Protein AF-A0A0B8QLA0-F1 (afdb_monomer_lite)

Secondary structure (DSSP, 8-state):
-B-SSEEETTT-SBSSB-EEEEEETTEEEEEEEEE-TTHHHHS-HHHHTTEEE--HHHHHHHHHHHHHHHT--SEEEEEEES---GGG--TTSPP-HHHHHHHSPTTS-SEEE--SS--B--EEETTEE-TT--TT---PPEEETTEEEE-B-STTSEEEEEEEEEETTEEEEEEEEEEE--

Foldseek 3Di:
DAAQFKAQQPVRHHPGHQWDWDADPNFIEIEGEHEFQCCCVPPDCVVCPRIHGGQRQVSLQVVLVVCCVPPVGLAYEYEYAFDDDQCQCQDPGGGGDLVNLQSDAQPSHQEYEYHNNLDFQFAPDQSHRDPDDDAPDFGDFHAHSNYTYGYQRDDPQWDWDFDWDDDPSDIGGPGIDTHGDD

pLDDT: mean 97.21, std 2.42, range [79.5, 98.94]

Structure (mmCIF, N/CA/C/O backbone):
data_AF-A0A0B8QLA0-F1
#
_entry.id   AF-A0A0B8QLA0-F1
#
loop_
_atom_site.group_PDB
_atom_site.id
_atom_site.type_symbol
_atom_site.label_atom_id
_atom_site.label_alt_id
_atom_site.label_comp_id
_atom_site.label_asym_id
_atom_site.label_entity_id
_atom_site.label_seq_id
_atom_site.pdbx_PDB_ins_code
_atom_site.Cartn_x
_atom_site.Cartn_y
_atom_site.Cartn_z
_atom_site.occupancy
_atom_site.B_iso_or_equiv
_atom_site.auth_seq_id
_atom_site.auth_comp_id
_atom_site.auth_asym_id
_atom_site.auth_atom_id
_atom_site.pdbx_PDB_model_num
ATOM 1 N N . MET A 1 1 ? -14.753 2.225 -3.414 1.00 90.25 1 MET A N 1
ATOM 2 C CA . MET A 1 1 ? -13.510 3.026 -3.316 1.00 90.25 1 MET A CA 1
ATOM 3 C C . MET A 1 1 ? -13.115 3.064 -1.856 1.00 90.25 1 MET A C 1
ATOM 5 O O . MET A 1 1 ? -13.991 3.336 -1.043 1.00 90.25 1 MET A O 1
ATOM 9 N N . LEU A 1 2 ? -11.856 2.772 -1.536 1.00 98.56 2 LEU A N 1
ATOM 10 C CA . LEU A 1 2 ? -11.373 2.683 -0.158 1.00 98.56 2 LEU A CA 1
ATOM 11 C C . LEU A 1 2 ? -10.271 3.716 0.087 1.00 98.56 2 LEU A C 1
ATOM 13 O O . LEU A 1 2 ? -9.423 3.917 -0.780 1.00 98.56 2 LEU A O 1
ATOM 17 N N . SER A 1 3 ? -10.279 4.347 1.259 1.00 98.69 3 SER A N 1
ATOM 18 C CA . SER A 1 3 ? -9.155 5.136 1.774 1.00 98.69 3 SER A CA 1
ATOM 19 C C . SER A 1 3 ? -9.328 5.374 3.273 1.00 98.69 3 SER A C 1
ATOM 21 O O . SER A 1 3 ? -10.318 5.960 3.714 1.00 98.69 3 SER A O 1
ATOM 23 N N . ALA A 1 4 ? -8.370 4.912 4.072 1.00 98.75 4 ALA A N 1
ATOM 24 C CA . ALA A 1 4 ? -8.397 5.025 5.524 1.00 98.75 4 ALA A CA 1
ATOM 25 C C . ALA A 1 4 ? -7.814 6.343 6.050 1.00 98.75 4 ALA A C 1
ATOM 27 O O . ALA A 1 4 ? -8.078 6.703 7.201 1.00 98.75 4 ALA A O 1
ATOM 28 N N . ASN A 1 5 ? -7.029 7.048 5.233 1.00 98.81 5 ASN A N 1
ATOM 29 C CA . ASN A 1 5 ? -6.237 8.199 5.660 1.00 98.81 5 ASN A CA 1
ATOM 30 C C . ASN A 1 5 ? -6.702 9.544 5.077 1.00 98.81 5 ASN A C 1
ATOM 32 O O . ASN A 1 5 ? -6.064 10.562 5.336 1.00 98.81 5 ASN A O 1
ATOM 36 N N . ILE A 1 6 ? -7.825 9.573 4.353 1.00 98.62 6 ILE A N 1
ATOM 37 C CA . ILE A 1 6 ? -8.468 10.823 3.927 1.00 98.62 6 ILE A CA 1
ATOM 38 C C . ILE A 1 6 ? -9.604 11.162 4.884 1.00 98.62 6 ILE A C 1
ATOM 40 O O . ILE A 1 6 ? -10.544 10.383 5.067 1.00 98.62 6 ILE A O 1
ATOM 44 N N . TYR A 1 7 ? -9.535 12.357 5.451 1.00 98.62 7 TYR A N 1
ATOM 45 C CA . TYR A 1 7 ? -10.499 12.884 6.401 1.00 98.62 7 TYR A CA 1
ATOM 46 C C . TYR A 1 7 ? -11.186 14.128 5.848 1.00 98.62 7 TYR A C 1
ATOM 48 O O . TYR A 1 7 ? -10.608 14.894 5.083 1.00 98.62 7 TYR A O 1
ATOM 56 N N . ASP A 1 8 ? -12.434 14.334 6.246 1.00 98.06 8 ASP A N 1
ATOM 57 C CA . ASP A 1 8 ? -13.086 15.630 6.137 1.00 98.06 8 ASP A CA 1
ATOM 58 C C . ASP A 1 8 ? -12.532 16.544 7.240 1.00 98.06 8 ASP A C 1
ATOM 60 O O . ASP A 1 8 ? -12.623 16.230 8.429 1.00 98.06 8 ASP A O 1
ATOM 64 N N . ALA A 1 9 ? -11.925 17.664 6.849 1.00 96.25 9 ALA A N 1
ATOM 65 C CA . ALA A 1 9 ? -11.171 18.527 7.754 1.00 96.25 9 ALA A CA 1
ATOM 66 C C . ALA A 1 9 ? -12.053 19.172 8.838 1.00 96.25 9 ALA A C 1
ATOM 68 O O . ALA A 1 9 ? -11.564 19.444 9.934 1.00 96.25 9 ALA A O 1
ATOM 69 N N . ASN A 1 10 ? -13.346 19.381 8.567 1.00 96.12 10 ASN A N 1
ATOM 70 C CA . ASN A 1 10 ? -14.266 20.017 9.512 1.00 96.12 10 ASN A CA 1
ATOM 71 C C . ASN A 1 10 ? -14.781 19.019 10.550 1.00 96.12 10 ASN A C 1
ATOM 73 O O . ASN A 1 10 ? -14.808 19.308 11.743 1.00 96.12 10 ASN A O 1
ATOM 77 N N . THR A 1 11 ? -15.218 17.848 10.089 1.00 97.75 11 THR A N 1
ATOM 78 C CA . THR A 1 11 ? -15.835 16.834 10.958 1.00 97.75 11 THR A CA 1
ATOM 79 C C . THR A 1 11 ? -14.817 15.905 11.603 1.00 97.75 11 THR A C 1
ATOM 81 O O . THR A 1 11 ? -15.152 15.214 12.564 1.00 97.75 11 THR A O 1
ATOM 84 N N . GLN A 1 12 ? -13.586 15.872 11.079 1.00 97.44 12 GLN A N 1
ATOM 85 C CA . GLN A 1 12 ? -12.523 14.963 11.508 1.00 97.44 12 GLN A CA 1
ATOM 86 C C . GLN A 1 12 ? -12.923 13.482 11.365 1.00 97.44 12 GLN A C 1
ATOM 88 O O . GLN A 1 12 ? -12.379 12.601 12.035 1.00 97.44 12 GLN A O 1
ATOM 93 N N . GLN A 1 13 ? -13.859 13.197 10.455 1.00 97.81 13 GLN A N 1
ATOM 94 C CA . GLN A 1 13 ? -14.298 11.852 10.094 1.00 97.81 13 GLN A CA 1
ATOM 95 C C . GLN A 1 13 ? -13.642 11.409 8.788 1.00 97.81 13 GLN A C 1
ATOM 97 O O . GLN A 1 13 ? -13.343 12.231 7.921 1.00 97.81 13 GLN A O 1
ATOM 102 N N . ARG A 1 14 ? -13.431 10.098 8.626 1.00 98.25 14 ARG A N 1
ATOM 103 C CA . ARG A 1 14 ? -12.938 9.544 7.360 1.00 98.25 14 ARG A CA 1
ATOM 104 C C . ARG A 1 14 ? -13.915 9.867 6.238 1.00 98.25 14 ARG A C 1
ATOM 106 O O . ARG A 1 14 ? -15.117 9.660 6.384 1.00 98.25 14 ARG A O 1
ATOM 113 N N . LYS A 1 15 ? -13.390 10.347 5.112 1.00 97.88 15 LYS A N 1
ATOM 114 C CA . LYS A 1 15 ? -14.201 10.697 3.941 1.00 97.88 15 LYS A CA 1
ATOM 115 C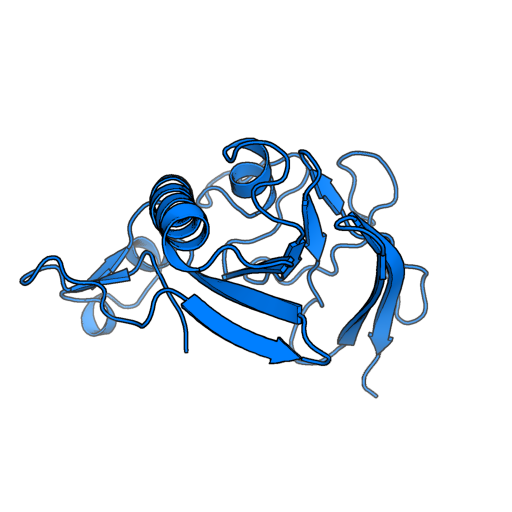 C . LYS A 1 15 ? -14.668 9.465 3.169 1.00 97.88 15 LYS A C 1
ATOM 117 O O . LYS A 1 15 ? -15.713 9.505 2.524 1.00 97.88 15 LYS A O 1
ATOM 122 N N . PHE A 1 16 ? -13.890 8.389 3.239 1.00 98.31 16 PHE A N 1
ATOM 123 C CA . PHE A 1 16 ? -14.143 7.133 2.547 1.00 98.31 16 PHE A CA 1
ATOM 124 C C . PHE A 1 16 ? -14.137 5.963 3.525 1.00 98.31 16 PHE A C 1
ATOM 126 O O . PHE A 1 16 ? -13.652 6.055 4.655 1.00 98.31 16 PHE A O 1
ATOM 133 N N . GLN A 1 17 ? -14.680 4.841 3.064 1.00 98.19 17 GLN A N 1
ATOM 134 C CA . GLN A 1 17 ? -14.601 3.588 3.790 1.00 98.19 17 GLN A CA 1
ATOM 135 C C . GLN A 1 17 ? -13.125 3.149 3.907 1.00 98.19 17 GLN A C 1
ATOM 137 O O . GLN A 1 17 ? -12.408 3.160 2.903 1.00 98.19 17 GLN A O 1
ATOM 142 N N . PRO A 1 18 ? -12.640 2.790 5.111 1.00 98.62 18 PRO A N 1
ATOM 143 C CA . PRO A 1 18 ? -11.226 2.483 5.323 1.00 98.62 18 PRO A CA 1
ATOM 144 C C . PRO A 1 18 ? -10.820 1.106 4.792 1.00 98.62 18 PRO A C 1
ATOM 146 O O . PRO A 1 18 ? -9.689 0.937 4.343 1.00 98.62 18 PRO A O 1
ATOM 149 N N . TYR A 1 19 ? -11.725 0.129 4.863 1.00 98.81 19 TYR A N 1
ATOM 150 C CA . TYR A 1 19 ? -11.487 -1.248 4.450 1.00 98.81 19 TYR A CA 1
ATOM 151 C C . TYR A 1 19 ? -12.786 -1.934 4.020 1.00 98.81 19 TYR A C 1
ATOM 153 O O . TYR A 1 19 ? -13.872 -1.488 4.386 1.00 98.81 19 TYR A O 1
ATOM 161 N N . GLU A 1 20 ? -12.662 -3.042 3.301 1.00 98.69 20 GLU A N 1
ATOM 162 C CA . GLU A 1 20 ? -13.749 -3.964 2.955 1.00 98.69 20 GLU A CA 1
ATOM 163 C C . GLU A 1 20 ? -13.359 -5.381 3.406 1.00 98.69 20 GLU A C 1
ATOM 165 O O . GLU A 1 20 ? -12.182 -5.743 3.331 1.00 98.69 20 GLU A O 1
ATOM 170 N N . ILE A 1 21 ? -14.330 -6.176 3.864 1.00 98.69 21 ILE A N 1
ATOM 171 C CA . ILE A 1 21 ? -14.142 -7.597 4.182 1.00 98.69 21 ILE A CA 1
ATOM 172 C C . ILE A 1 21 ? -14.758 -8.445 3.072 1.00 98.69 21 ILE A C 1
ATOM 174 O O . ILE A 1 21 ? -15.903 -8.233 2.676 1.00 98.69 21 ILE A O 1
ATOM 178 N N . PHE A 1 22 ? -14.018 -9.444 2.604 1.00 98.50 22 PHE A N 1
ATOM 179 C CA . PHE A 1 22 ? -14.487 -10.423 1.635 1.00 98.50 22 PHE A CA 1
ATOM 180 C C . PHE A 1 22 ? -14.415 -11.822 2.229 1.00 98.50 22 PHE A C 1
ATOM 182 O O . PHE A 1 22 ? -13.363 -12.250 2.689 1.00 98.50 22 PHE A O 1
ATOM 189 N N . GLU A 1 23 ? -15.509 -12.571 2.136 1.00 98.06 23 GLU A N 1
ATOM 190 C CA . GLU A 1 23 ? -15.513 -13.994 2.472 1.00 98.06 23 GLU A CA 1
ATOM 191 C C . GLU A 1 23 ? -15.354 -14.832 1.205 1.00 98.06 23 GLU A C 1
ATOM 193 O O . GLU A 1 23 ? -16.132 -14.699 0.251 1.00 98.06 23 GLU A O 1
ATOM 198 N N . ARG A 1 24 ? -14.332 -15.687 1.155 1.00 96.88 24 ARG A N 1
ATOM 199 C CA . ARG A 1 24 ? -14.066 -16.570 0.012 1.00 96.88 24 ARG A CA 1
ATOM 200 C C . ARG A 1 24 ? -13.602 -17.925 0.509 1.00 96.88 24 ARG A C 1
ATOM 202 O O . ARG A 1 24 ? -12.610 -18.014 1.212 1.00 96.88 24 ARG A O 1
ATOM 209 N N . ASN A 1 25 ? -14.309 -18.983 0.114 1.00 94.69 25 ASN A N 1
ATOM 210 C CA . ASN A 1 25 ? -13.973 -20.364 0.481 1.00 94.69 25 ASN A CA 1
ATOM 211 C C . ASN A 1 25 ? -13.774 -20.567 1.998 1.00 94.69 25 ASN A C 1
ATOM 213 O O . ASN A 1 25 ? -12.924 -21.347 2.409 1.00 94.69 25 ASN A O 1
ATOM 217 N N . GLY A 1 26 ? -14.552 -19.852 2.820 1.00 95.38 26 GLY A N 1
ATOM 218 C CA . GLY A 1 26 ? -14.454 -19.898 4.282 1.00 95.38 26 GLY A CA 1
ATOM 219 C C . GLY A 1 26 ? -13.348 -19.034 4.894 1.00 95.38 26 GLY A C 1
ATOM 220 O O . GLY A 1 26 ? -13.249 -19.014 6.112 1.00 95.38 26 GLY A O 1
ATOM 221 N N . LEU A 1 27 ? -12.561 -18.315 4.085 1.00 97.69 27 LEU A N 1
ATOM 222 C CA . LEU A 1 27 ? -11.549 -17.366 4.550 1.00 97.69 27 LEU A CA 1
ATOM 223 C C . LEU A 1 27 ? -12.102 -15.943 4.575 1.00 97.69 27 LEU A C 1
ATOM 225 O O . LEU A 1 27 ? -12.779 -15.520 3.629 1.00 97.69 27 LEU A O 1
ATOM 229 N N . LYS A 1 28 ? -11.759 -15.197 5.623 1.00 98.25 28 LYS A N 1
ATOM 230 C CA . LYS A 1 28 ? -12.027 -13.768 5.766 1.00 98.25 28 LYS A CA 1
ATOM 231 C C . LYS A 1 28 ? -10.824 -12.959 5.278 1.00 98.25 28 LYS A C 1
ATOM 233 O O . LYS A 1 28 ? -9.741 -13.027 5.845 1.00 98.25 28 LYS A O 1
ATOM 238 N N . ILE A 1 29 ? -11.032 -12.153 4.241 1.00 98.69 29 ILE A N 1
ATOM 239 C CA . ILE A 1 29 ? -9.996 -11.332 3.607 1.00 98.69 29 ILE A CA 1
ATOM 240 C C . ILE A 1 29 ? -10.309 -9.860 3.863 1.00 98.69 29 ILE A C 1
ATOM 242 O O . ILE A 1 29 ? -11.325 -9.355 3.385 1.00 98.69 29 ILE A O 1
ATOM 246 N N . ALA A 1 30 ? -9.436 -9.158 4.579 1.00 98.75 30 ALA A N 1
ATOM 247 C CA . ALA A 1 30 ? -9.541 -7.718 4.776 1.00 98.75 30 ALA A CA 1
ATOM 248 C C . ALA A 1 30 ? -8.717 -6.962 3.730 1.00 98.75 30 ALA A C 1
ATOM 250 O O . ALA A 1 30 ? -7.530 -7.225 3.556 1.00 98.75 30 ALA A O 1
ATOM 251 N N . VAL A 1 31 ? -9.330 -5.988 3.055 1.00 98.88 31 VAL A N 1
ATOM 252 C CA . VAL A 1 31 ? -8.641 -5.093 2.114 1.00 98.88 31 VAL A CA 1
ATOM 253 C C . VAL A 1 31 ? -8.709 -3.666 2.639 1.00 98.88 31 VAL A C 1
ATOM 255 O O . VAL A 1 31 ? -9.786 -3.079 2.673 1.00 98.88 31 VAL A O 1
ATOM 258 N N . VAL A 1 32 ? -7.569 -3.095 3.032 1.00 98.94 32 VAL A N 1
ATOM 259 C CA . VAL A 1 32 ? -7.432 -1.727 3.559 1.00 98.94 32 VAL A CA 1
ATOM 260 C C . VAL A 1 32 ? -7.006 -0.776 2.444 1.00 98.94 32 VAL A C 1
ATOM 262 O O . VAL A 1 32 ? -6.016 -1.030 1.768 1.00 98.94 32 VAL A O 1
ATOM 265 N N . GLY A 1 33 ? -7.718 0.335 2.256 1.00 98.94 33 GLY A N 1
ATOM 266 C CA . GLY A 1 33 ? -7.359 1.348 1.259 1.00 98.94 33 GLY A CA 1
ATOM 267 C C . GLY A 1 33 ? -6.456 2.440 1.828 1.00 98.94 33 GLY A C 1
ATOM 268 O O . GLY A 1 33 ? -6.750 2.968 2.899 1.00 98.94 33 GLY A O 1
ATOM 269 N N . LEU A 1 34 ? -5.409 2.843 1.104 1.00 98.94 34 LEU A N 1
ATOM 270 C CA . LEU A 1 34 ? -4.530 3.960 1.487 1.00 98.94 34 LEU A CA 1
ATOM 271 C C . LEU A 1 34 ? -4.178 4.847 0.290 1.00 98.94 34 LEU A C 1
ATOM 273 O O . LEU A 1 34 ? -3.993 4.376 -0.832 1.00 98.94 34 LEU A O 1
ATOM 277 N N . THR A 1 35 ? -4.050 6.147 0.535 1.00 98.81 35 THR A N 1
ATOM 278 C CA . THR A 1 35 ? -3.749 7.158 -0.489 1.00 98.81 35 THR A CA 1
ATOM 279 C C . THR A 1 35 ? -2.524 7.967 -0.077 1.00 98.81 35 THR A C 1
ATOM 281 O O . THR A 1 35 ? -2.414 8.327 1.090 1.00 98.81 35 THR A O 1
ATOM 284 N N . THR A 1 36 ? -1.608 8.272 -1.000 1.00 98.62 36 THR A N 1
ATOM 285 C CA . THR A 1 36 ? -0.450 9.133 -0.702 1.00 98.62 36 THR A CA 1
ATOM 286 C C . THR A 1 36 ? -0.866 10.474 -0.082 1.00 98.62 36 THR A C 1
ATOM 288 O O . THR A 1 36 ? -1.823 11.113 -0.521 1.00 98.62 36 THR A O 1
ATOM 291 N N . GLU A 1 37 ? -0.129 10.923 0.935 1.00 97.19 37 GLU A N 1
ATOM 292 C CA . GLU A 1 37 ? -0.342 12.237 1.556 1.00 97.19 37 GLU A CA 1
ATOM 293 C C . GLU A 1 37 ? 0.078 13.398 0.643 1.00 97.19 37 GLU A C 1
ATOM 295 O O . GLU A 1 37 ? -0.399 14.524 0.802 1.00 97.19 37 GLU A O 1
ATOM 300 N N . ASP A 1 38 ? 0.897 13.129 -0.382 1.00 97.50 38 ASP A N 1
ATOM 301 C CA . ASP A 1 38 ? 1.305 14.148 -1.350 1.00 97.50 38 ASP A CA 1
ATOM 302 C C . ASP A 1 38 ? 0.140 14.696 -2.170 1.00 97.50 38 ASP A C 1
ATOM 304 O O . ASP A 1 38 ? 0.261 15.795 -2.708 1.00 97.50 38 ASP A O 1
ATOM 308 N N . THR A 1 39 ? -1.016 14.020 -2.218 1.00 97.12 39 THR A N 1
ATOM 309 C CA . THR A 1 39 ? -2.221 14.574 -2.856 1.00 97.12 39 THR A CA 1
ATOM 310 C C . THR A 1 39 ? -2.595 15.943 -2.279 1.00 97.12 39 THR A C 1
ATOM 312 O O . THR A 1 39 ? -3.038 16.807 -3.033 1.00 97.12 39 THR A O 1
ATOM 315 N N . ALA A 1 40 ? -2.332 16.195 -0.990 1.00 94.62 40 ALA A N 1
ATOM 316 C CA . ALA A 1 40 ? -2.534 17.511 -0.381 1.00 94.62 40 ALA A CA 1
ATOM 317 C C . ALA A 1 40 ? -1.613 18.604 -0.959 1.00 94.62 40 ALA A C 1
ATOM 319 O O . ALA A 1 40 ? -1.968 19.781 -0.938 1.00 94.62 40 ALA A O 1
ATOM 320 N N . LYS A 1 41 ? -0.431 18.223 -1.461 1.00 91.88 41 LYS A N 1
ATOM 321 C CA . LYS A 1 41 ? 0.584 19.132 -2.014 1.00 91.88 41 LYS A CA 1
ATOM 322 C C . LYS A 1 41 ? 0.427 19.338 -3.522 1.00 91.88 41 LYS A C 1
ATOM 324 O O . LYS A 1 41 ? 0.652 20.443 -4.001 1.00 91.88 41 LYS A O 1
ATOM 329 N N . ILE A 1 42 ? 0.081 18.279 -4.262 1.00 93.38 42 ILE A N 1
ATOM 330 C CA . ILE A 1 42 ? 0.082 18.275 -5.739 1.00 93.38 42 ILE A CA 1
ATOM 331 C C . ILE A 1 42 ? -1.316 18.406 -6.355 1.00 93.38 42 ILE A C 1
ATOM 333 O O . ILE A 1 42 ? -1.439 18.713 -7.540 1.00 93.38 42 ILE A O 1
ATOM 337 N N . GLY A 1 43 ? -2.370 18.129 -5.583 1.00 90.56 43 GLY A N 1
ATOM 338 C CA . GLY A 1 43 ? -3.749 18.191 -6.056 1.00 90.56 43 GLY A CA 1
ATOM 339 C C . GLY A 1 43 ? -4.213 19.625 -6.305 1.00 90.56 43 GLY A C 1
ATOM 340 O O . GLY A 1 43 ? -3.722 20.566 -5.686 1.00 90.56 43 GLY A O 1
ATOM 341 N N . ASN A 1 44 ? -5.203 19.801 -7.189 1.00 93.75 44 ASN A N 1
ATOM 342 C CA . ASN A 1 44 ? -5.835 21.107 -7.382 1.00 93.75 44 ASN A CA 1
ATOM 343 C C . ASN A 1 44 ? -6.527 21.538 -6.070 1.00 93.75 44 ASN A C 1
ATOM 345 O O . ASN A 1 44 ? -7.490 20.868 -5.675 1.00 93.75 44 ASN A O 1
ATOM 349 N N . PRO A 1 45 ? -6.108 22.655 -5.434 1.00 91.62 45 PRO A N 1
ATOM 350 C CA . PRO 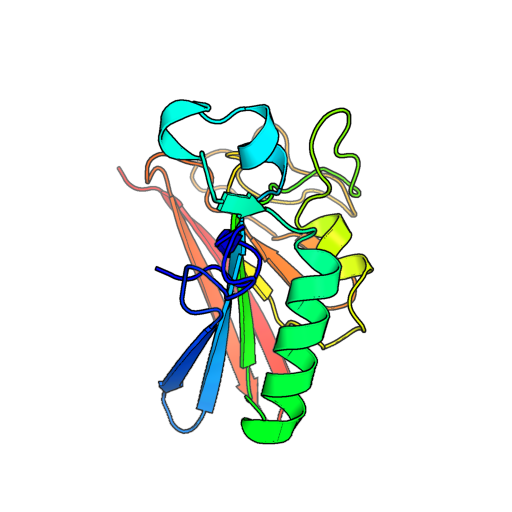A 1 45 ? -6.661 23.121 -4.163 1.00 91.62 45 PRO A CA 1
ATOM 351 C C . PRO A 1 45 ? -8.182 23.276 -4.157 1.00 91.62 45 PRO A C 1
ATOM 353 O O . PRO A 1 45 ? -8.801 23.111 -3.111 1.00 91.62 45 PRO A O 1
ATOM 356 N N . GLU A 1 46 ? -8.797 23.565 -5.307 1.00 94.06 46 GLU A N 1
ATOM 357 C CA . GLU A 1 46 ? -10.251 23.679 -5.441 1.00 94.06 46 GLU A CA 1
ATOM 358 C C . GLU A 1 46 ? -10.973 22.369 -5.091 1.00 94.06 46 GLU A C 1
ATOM 360 O O . GLU A 1 46 ? -11.999 22.391 -4.412 1.00 94.06 46 GLU A O 1
ATOM 365 N N . TYR A 1 47 ? -10.417 21.225 -5.500 1.00 92.62 47 TYR A N 1
ATOM 366 C CA . TYR A 1 47 ? -11.052 19.911 -5.345 1.00 92.62 47 TYR A CA 1
ATOM 367 C C . TYR A 1 47 ? -10.681 19.199 -4.049 1.00 92.62 47 TYR A C 1
ATOM 369 O O . TYR A 1 47 ? -11.417 18.328 -3.593 1.00 92.62 47 TYR A O 1
ATOM 377 N N . ILE A 1 48 ? -9.551 19.569 -3.449 1.00 94.69 48 ILE A N 1
ATOM 378 C CA . ILE A 1 48 ? -9.094 19.002 -2.174 1.00 94.69 48 ILE A CA 1
ATOM 379 C C . ILE A 1 48 ? -9.412 19.905 -0.980 1.00 94.69 48 ILE A C 1
ATOM 381 O O . ILE A 1 48 ? -9.084 19.567 0.158 1.00 94.69 48 ILE A O 1
ATOM 385 N N . LYS A 1 49 ? -10.064 21.053 -1.206 1.00 93.69 49 LYS A N 1
ATOM 386 C CA . LYS A 1 49 ? -10.479 21.950 -0.128 1.00 93.69 49 LYS A CA 1
ATOM 387 C C . LYS A 1 49 ? -11.391 21.213 0.853 1.00 93.69 49 LYS A C 1
ATOM 389 O O . LYS A 1 49 ? -12.410 20.646 0.471 1.00 93.69 49 LYS A O 1
ATOM 394 N N . GLY A 1 50 ? -11.043 21.277 2.136 1.00 95.12 50 GLY A N 1
ATOM 395 C CA . GLY A 1 50 ? -11.796 20.606 3.197 1.00 95.12 50 GLY A CA 1
ATOM 396 C C . GLY A 1 50 ? -11.475 19.118 3.346 1.00 95.12 50 GLY A C 1
ATOM 397 O O . GLY A 1 50 ? -12.125 18.456 4.150 1.00 95.12 50 GLY A O 1
ATOM 398 N N . LEU A 1 51 ? -10.481 18.599 2.621 1.00 97.75 51 LEU A N 1
ATOM 399 C CA . LEU A 1 51 ? -9.916 17.275 2.854 1.00 97.75 51 LEU A CA 1
ATOM 400 C C . LEU A 1 51 ? -8.574 17.389 3.579 1.00 97.75 51 LEU A C 1
ATOM 402 O O . LEU A 1 51 ? -7.777 18.288 3.321 1.00 97.75 51 LEU A O 1
ATOM 406 N N . GLU A 1 52 ? -8.326 16.446 4.474 1.00 97.81 52 GLU A N 1
ATOM 407 C CA . GLU A 1 52 ? -7.063 16.259 5.174 1.00 97.81 52 GLU A CA 1
ATOM 408 C C . GLU A 1 52 ? -6.505 14.886 4.782 1.00 97.81 52 GLU A C 1
ATOM 410 O O . GLU A 1 52 ? -7.157 13.862 4.995 1.00 97.81 52 GLU A O 1
ATOM 415 N N . PHE A 1 53 ? -5.307 14.862 4.197 1.00 98.38 53 PHE A N 1
ATOM 416 C CA . PHE A 1 53 ? -4.595 13.629 3.863 1.00 98.38 53 PHE A CA 1
ATOM 417 C C . PHE A 1 53 ? -3.573 13.358 4.965 1.00 98.38 53 PHE A C 1
ATOM 419 O O . PHE A 1 53 ? -2.566 14.055 5.067 1.00 98.38 53 PHE A O 1
ATOM 426 N N . ARG A 1 54 ? -3.861 12.380 5.823 1.00 98.62 54 ARG A N 1
ATOM 427 C CA . ARG A 1 54 ? -2.994 12.003 6.948 1.00 98.62 54 ARG A CA 1
ATOM 428 C C . ARG A 1 54 ? -1.923 11.013 6.519 1.00 98.62 54 ARG A C 1
ATOM 430 O O . ARG A 1 54 ? -2.127 10.297 5.537 1.00 98.62 54 ARG A O 1
ATOM 437 N N . ASP A 1 55 ? -0.858 10.909 7.317 1.00 98.56 55 ASP A N 1
ATOM 438 C CA . ASP A 1 55 ? 0.186 9.896 7.123 1.00 98.56 55 ASP A CA 1
ATOM 439 C C . ASP A 1 55 ? -0.454 8.494 7.052 1.00 98.56 55 ASP A C 1
ATOM 441 O O . ASP A 1 55 ? -1.099 8.055 8.018 1.00 98.56 55 ASP A O 1
ATOM 445 N N . PRO A 1 56 ? -0.307 7.780 5.918 1.00 98.69 56 PRO A N 1
ATOM 446 C CA . PRO A 1 56 ? -0.875 6.452 5.743 1.00 98.69 56 PRO A CA 1
ATOM 447 C C . PRO A 1 56 ? -0.376 5.429 6.766 1.00 98.69 56 PRO A C 1
ATOM 449 O O . PRO A 1 56 ? -1.125 4.523 7.114 1.00 98.69 56 PRO A O 1
ATOM 452 N N . LYS A 1 57 ? 0.857 5.550 7.272 1.00 98.75 57 LYS A N 1
ATOM 453 C CA . LYS A 1 57 ? 1.480 4.556 8.165 1.00 98.75 57 LYS A CA 1
ATOM 454 C C . LYS A 1 57 ? 0.772 4.433 9.522 1.00 98.75 57 LYS A C 1
ATOM 456 O O . LYS A 1 57 ? 0.327 3.331 9.859 1.00 98.75 57 LYS A O 1
ATOM 461 N N . PRO A 1 58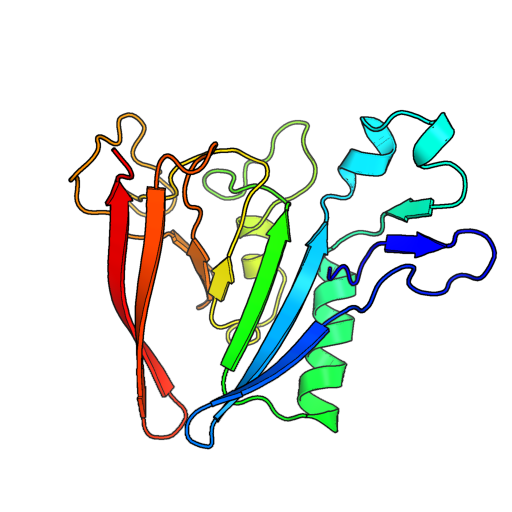 ? 0.606 5.512 10.316 1.00 98.75 58 PRO A N 1
ATOM 462 C CA . PRO A 1 58 ? -0.158 5.437 11.554 1.00 98.75 58 PRO A CA 1
ATOM 463 C C . PRO A 1 58 ? -1.647 5.164 11.306 1.00 98.75 58 PRO A C 1
ATOM 465 O O . PRO A 1 58 ? -2.282 4.528 12.144 1.00 98.75 58 PRO A O 1
ATOM 468 N N . GLU A 1 59 ? -2.228 5.604 10.184 1.00 98.75 59 GLU A N 1
ATOM 469 C CA . GLU A 1 59 ? -3.627 5.288 9.865 1.00 98.75 59 GLU A CA 1
ATOM 470 C C . GLU A 1 59 ? -3.831 3.806 9.533 1.00 98.75 59 GLU A C 1
ATOM 472 O O . GLU A 1 59 ? -4.785 3.208 10.034 1.00 98.75 59 GLU A O 1
ATOM 477 N N . ALA A 1 60 ? -2.913 3.196 8.780 1.00 98.75 60 ALA A N 1
ATOM 478 C CA . ALA A 1 60 ? -2.895 1.762 8.521 1.00 98.75 60 ALA A CA 1
ATOM 479 C C . ALA A 1 60 ? -2.815 0.986 9.835 1.00 98.75 60 ALA A C 1
ATOM 481 O O . ALA A 1 60 ? -3.688 0.166 10.105 1.00 98.75 60 ALA A O 1
ATOM 482 N N . LYS A 1 61 ? -1.854 1.322 10.707 1.00 98.81 61 LYS A N 1
ATOM 483 C CA . LYS A 1 61 ? -1.708 0.681 12.022 1.00 98.81 61 LYS A CA 1
ATOM 484 C C . LYS A 1 61 ? -3.009 0.718 12.834 1.00 98.81 61 LYS A C 1
ATOM 486 O O . LYS A 1 61 ? -3.469 -0.324 13.288 1.00 98.81 61 LYS A O 1
ATOM 491 N N . LYS A 1 62 ? -3.662 1.884 12.937 1.00 98.62 62 LYS A N 1
ATOM 492 C CA . LYS A 1 62 ? -4.951 2.029 13.646 1.00 98.62 62 LYS A CA 1
ATOM 493 C C . LYS A 1 62 ? -6.070 1.175 13.046 1.00 98.62 62 LYS A C 1
ATOM 495 O O . LYS A 1 62 ? -6.982 0.772 13.766 1.00 98.62 62 LYS A O 1
ATOM 500 N N . VAL A 1 63 ? -6.097 0.999 11.723 1.00 98.62 63 VAL A N 1
ATOM 501 C CA . VAL A 1 63 ? -7.114 0.168 11.060 1.00 98.62 63 VAL A CA 1
ATOM 502 C C . VAL A 1 63 ? -6.824 -1.311 11.275 1.00 98.62 63 VAL A C 1
ATOM 504 O O . VAL A 1 63 ? -7.748 -2.042 11.610 1.00 98.62 63 VAL A O 1
ATOM 507 N N . LEU A 1 64 ? -5.566 -1.725 11.153 1.00 98.56 64 LEU A N 1
ATOM 508 C CA . LEU A 1 64 ? -5.136 -3.107 11.353 1.00 98.56 64 LEU A CA 1
ATOM 509 C C . LEU A 1 64 ? -5.381 -3.572 12.792 1.00 98.56 64 LEU A C 1
ATOM 511 O O . LEU A 1 64 ? -5.974 -4.622 12.989 1.00 98.56 64 LEU A O 1
ATOM 515 N N . GLU A 1 65 ? -5.076 -2.742 13.794 1.00 98.38 65 GLU A N 1
ATOM 516 C CA . GLU A 1 65 ? -5.400 -3.034 15.201 1.00 98.38 65 GLU A CA 1
ATOM 517 C C . GLU A 1 65 ? -6.912 -3.236 15.424 1.00 98.38 65 GLU A C 1
ATOM 519 O O . GLU A 1 65 ? -7.328 -4.082 16.213 1.00 98.38 65 GLU A O 1
ATOM 524 N N . LYS A 1 66 ? -7.762 -2.482 14.711 1.00 98.06 66 LYS A N 1
ATOM 525 C CA . LYS A 1 66 ? -9.223 -2.653 14.775 1.00 98.06 66 LYS A CA 1
ATOM 526 C C . LYS A 1 66 ? -9.699 -3.906 14.048 1.00 98.06 66 LYS A C 1
ATOM 528 O O . LYS A 1 66 ? -10.655 -4.520 14.514 1.00 98.06 66 LYS A O 1
ATOM 533 N N . LEU A 1 67 ? -9.096 -4.239 12.911 1.00 98.31 67 LEU A N 1
ATOM 534 C CA . LEU A 1 67 ? -9.401 -5.460 12.169 1.00 98.31 67 LEU A CA 1
ATOM 535 C C . LEU A 1 67 ? -9.039 -6.686 12.999 1.00 98.31 67 LEU A C 1
ATOM 537 O O . LEU A 1 67 ? -9.874 -7.566 13.159 1.00 98.31 67 LEU A O 1
ATOM 541 N N . GLU A 1 68 ? -7.862 -6.692 13.614 1.00 96.94 68 GLU A N 1
ATOM 542 C CA . GLU A 1 68 ? -7.435 -7.775 14.494 1.00 96.94 68 GLU A CA 1
ATOM 543 C C . GLU A 1 68 ? -8.389 -7.946 15.683 1.00 96.94 68 GLU A C 1
ATOM 545 O O . GLU A 1 68 ? -8.862 -9.042 15.958 1.00 96.94 68 GLU A O 1
ATOM 550 N N . ALA A 1 69 ? -8.763 -6.849 16.348 1.00 97.88 69 ALA A N 1
ATOM 551 C CA . ALA A 1 69 ? -9.611 -6.919 17.537 1.00 97.88 69 ALA A CA 1
ATOM 552 C C . ALA A 1 69 ? -11.063 -7.354 17.262 1.00 97.88 69 ALA A C 1
ATOM 554 O O . ALA A 1 69 ? -11.698 -7.933 18.143 1.00 97.88 69 ALA A O 1
ATOM 555 N N . ASN A 1 70 ? -11.617 -7.029 16.089 1.00 97.38 70 ASN A N 1
ATOM 556 C CA . ASN A 1 70 ? -13.053 -7.193 15.823 1.00 97.38 70 ASN A CA 1
ATOM 557 C C . ASN A 1 70 ? -13.361 -8.218 14.732 1.00 97.38 70 ASN A C 1
ATOM 559 O O . ASN A 1 70 ? -14.397 -8.876 14.789 1.00 97.38 70 ASN A O 1
ATOM 563 N N . GLU A 1 71 ? -12.486 -8.339 13.738 1.00 97.12 71 GLU A N 1
ATOM 564 C CA . GLU A 1 71 ? -12.732 -9.140 12.544 1.00 97.12 71 GLU A CA 1
ATOM 565 C C . GLU A 1 71 ? -11.879 -10.404 12.491 1.00 97.12 71 GLU A C 1
ATOM 567 O O . GLU A 1 71 ? -12.392 -11.408 12.003 1.00 97.12 71 GLU A O 1
ATOM 572 N N . GLN A 1 72 ? -10.642 -10.375 13.002 1.00 96.81 72 GLN A N 1
ATOM 573 C CA . GLN A 1 72 ? -9.676 -11.485 12.934 1.00 96.81 72 GLN A CA 1
ATOM 574 C C . GLN A 1 72 ? -9.583 -12.069 11.506 1.00 96.81 72 GLN A C 1
ATOM 576 O O . GLN A 1 72 ? -9.968 -13.219 11.285 1.00 96.81 72 GLN A O 1
ATOM 581 N N . PRO A 1 73 ? -9.202 -11.259 10.497 1.00 97.81 73 PRO A N 1
ATOM 582 C CA . PRO A 1 73 ? -9.107 -11.737 9.121 1.00 97.81 73 PRO A CA 1
ATOM 583 C C . PRO A 1 73 ? -7.991 -12.778 8.964 1.00 97.81 73 PRO A C 1
ATOM 585 O O . PRO A 1 73 ? -6.912 -12.626 9.524 1.00 97.81 73 PRO A O 1
ATOM 588 N N . ASP A 1 74 ? -8.232 -13.790 8.133 1.00 98.00 74 ASP A N 1
ATOM 589 C CA . ASP A 1 74 ? -7.231 -14.799 7.772 1.00 98.00 74 ASP A CA 1
ATOM 590 C C . ASP A 1 74 ? -6.153 -14.235 6.837 1.00 98.00 74 ASP A C 1
ATOM 592 O O . ASP A 1 74 ? -5.040 -14.751 6.791 1.00 98.00 74 ASP A O 1
ATOM 596 N N . ILE A 1 75 ? -6.515 -13.220 6.041 1.00 98.44 75 ILE A N 1
ATOM 597 C CA . ILE A 1 75 ? -5.640 -12.563 5.065 1.00 98.44 75 ILE A CA 1
ATOM 598 C C . ILE A 1 75 ? -5.877 -11.055 5.129 1.00 98.44 75 ILE A C 1
ATOM 600 O O . ILE A 1 75 ? -7.018 -10.596 5.021 1.00 98.44 75 ILE A O 1
ATOM 604 N N . THR A 1 76 ? -4.804 -10.275 5.216 1.00 98.62 76 THR A N 1
ATOM 605 C CA . THR A 1 76 ? -4.861 -8.813 5.222 1.00 98.62 76 THR A CA 1
ATOM 606 C C . THR A 1 76 ? -4.046 -8.201 4.087 1.00 98.62 76 THR A C 1
ATOM 608 O O . THR A 1 76 ? -2.830 -8.360 3.981 1.00 98.62 76 THR A O 1
ATOM 611 N N . ILE A 1 77 ? -4.741 -7.444 3.241 1.00 98.88 77 ILE A N 1
ATOM 612 C CA . ILE A 1 77 ? -4.213 -6.794 2.044 1.00 98.88 77 ILE A CA 1
ATOM 613 C C . ILE A 1 77 ? -4.295 -5.281 2.228 1.00 98.88 77 ILE A C 1
ATOM 615 O O . ILE A 1 77 ? -5.357 -4.745 2.544 1.00 98.88 77 ILE A O 1
ATOM 619 N N . ALA A 1 78 ? -3.211 -4.564 1.948 1.00 98.88 78 ALA A N 1
ATOM 620 C CA . ALA A 1 78 ? -3.267 -3.119 1.754 1.00 98.88 78 ALA A CA 1
ATOM 621 C C . ALA A 1 78 ? -3.335 -2.799 0.254 1.00 98.88 78 ALA A C 1
ATOM 623 O O . ALA A 1 78 ? -2.421 -3.108 -0.504 1.00 98.88 78 ALA A O 1
ATOM 624 N N . LEU A 1 79 ? -4.424 -2.171 -0.182 1.00 98.94 79 LEU A N 1
ATOM 625 C CA . LEU A 1 79 ? -4.577 -1.603 -1.517 1.00 98.94 79 LEU A CA 1
ATOM 626 C C . LEU A 1 79 ? -4.158 -0.131 -1.467 1.00 98.94 79 LEU A C 1
ATOM 628 O O . LEU A 1 79 ? -4.888 0.715 -0.941 1.00 98.94 79 LEU A O 1
ATOM 632 N N . THR A 1 80 ? -2.974 0.177 -1.986 1.00 98.94 80 THR A N 1
ATOM 633 C CA . THR A 1 80 ? -2.332 1.478 -1.779 1.00 98.94 80 THR A CA 1
ATOM 634 C C . THR A 1 80 ? -2.152 2.247 -3.083 1.00 98.94 80 THR A C 1
ATOM 636 O O . THR A 1 80 ? -2.006 1.699 -4.175 1.00 98.94 80 THR A O 1
ATOM 639 N N . HIS A 1 81 ? -2.130 3.570 -2.958 1.00 98.81 81 HIS A N 1
ATOM 640 C CA . HIS A 1 81 ? -1.666 4.478 -4.000 1.00 98.81 81 HIS A CA 1
ATOM 641 C C . HIS A 1 81 ? -0.569 5.383 -3.425 1.00 98.81 81 HIS A C 1
ATOM 643 O O . HIS A 1 81 ? -0.769 6.589 -3.273 1.00 98.81 81 HIS A O 1
ATOM 649 N N . MET A 1 82 ? 0.549 4.775 -3.006 1.00 98.81 82 MET A N 1
ATOM 650 C CA . MET A 1 82 ? 1.635 5.437 -2.261 1.00 98.81 82 MET A CA 1
ATOM 651 C C . MET A 1 82 ? 2.993 5.419 -2.977 1.00 98.81 82 MET A C 1
ATOM 653 O O . MET A 1 82 ? 3.811 6.308 -2.748 1.00 98.81 82 MET A O 1
ATOM 657 N N . GLY A 1 83 ? 3.215 4.455 -3.871 1.00 98.62 83 GLY A N 1
ATOM 658 C CA . GLY A 1 83 ? 4.445 4.329 -4.646 1.00 98.62 83 GLY A CA 1
ATOM 659 C C . GLY A 1 83 ? 5.398 3.308 -4.045 1.00 98.62 83 GLY A C 1
ATOM 660 O O . GLY A 1 83 ? 5.617 3.266 -2.834 1.00 98.62 83 GLY A O 1
ATOM 661 N N . HIS A 1 84 ? 6.027 2.523 -4.915 1.00 98.75 84 HIS A N 1
ATOM 662 C CA . HIS A 1 84 ? 7.191 1.724 -4.553 1.00 98.75 84 HIS A CA 1
ATOM 663 C C . HIS A 1 84 ? 8.453 2.536 -4.833 1.00 98.75 84 HIS A C 1
ATOM 665 O O . HIS A 1 84 ? 8.646 3.025 -5.946 1.00 98.75 84 HIS A O 1
ATOM 671 N N . TYR A 1 85 ? 9.305 2.675 -3.819 1.00 98.44 85 TYR A N 1
ATOM 672 C CA . TYR A 1 85 ? 10.593 3.348 -3.930 1.00 98.44 85 TYR A CA 1
ATOM 673 C C . TYR A 1 85 ? 11.684 2.388 -3.486 1.00 98.44 85 TYR A C 1
ATOM 675 O O . TYR A 1 85 ? 11.602 1.816 -2.396 1.00 98.44 85 TYR A O 1
ATOM 683 N N . GLN A 1 86 ? 12.706 2.217 -4.322 1.00 97.62 86 GLN A N 1
ATOM 684 C CA . GLN A 1 86 ? 13.778 1.259 -4.083 1.00 97.62 86 GLN A CA 1
ATOM 685 C C . GLN A 1 86 ? 14.451 1.504 -2.720 1.00 97.62 86 GLN A C 1
ATOM 687 O O . GLN A 1 86 ? 14.927 2.604 -2.442 1.00 97.62 86 GLN A O 1
ATOM 692 N N . ASP A 1 87 ? 14.479 0.470 -1.874 1.00 97.88 87 ASP A N 1
ATOM 693 C CA . ASP A 1 87 ? 14.968 0.525 -0.485 1.00 97.88 87 ASP A CA 1
ATOM 694 C C . ASP A 1 87 ? 14.269 1.578 0.406 1.00 97.88 87 ASP A C 1
ATOM 696 O O . ASP A 1 87 ? 14.807 2.032 1.413 1.00 97.88 87 ASP A O 1
ATOM 700 N N . GLY A 1 88 ? 13.060 2.004 0.037 1.00 97.94 88 GLY A N 1
ATOM 701 C CA . GLY A 1 88 ? 12.342 3.077 0.721 1.00 97.94 88 GLY A CA 1
ATOM 702 C C . GLY A 1 88 ? 12.893 4.477 0.434 1.00 97.94 88 GLY A C 1
ATOM 703 O O . GLY A 1 88 ? 12.445 5.431 1.066 1.00 97.94 88 GLY A O 1
ATOM 704 N N . ASN A 1 89 ? 13.816 4.635 -0.521 1.00 98.12 89 ASN A N 1
ATOM 705 C CA . ASN A 1 89 ? 14.394 5.928 -0.891 1.00 98.12 89 ASN A CA 1
ATOM 706 C C . ASN A 1 89 ? 13.406 6.762 -1.724 1.00 98.12 89 ASN A C 1
ATOM 708 O O . ASN A 1 89 ? 13.489 6.822 -2.948 1.00 98.12 89 ASN A O 1
ATOM 712 N N . HIS A 1 90 ? 12.460 7.410 -1.046 1.00 97.50 90 HIS A N 1
ATOM 713 C CA . HIS A 1 90 ? 11.356 8.160 -1.659 1.00 97.50 90 HIS A CA 1
ATOM 714 C C . HIS A 1 90 ? 11.731 9.575 -2.142 1.00 97.50 90 HIS A C 1
ATOM 716 O O . HIS A 1 90 ? 10.935 10.232 -2.814 1.00 97.50 90 HIS A O 1
ATOM 722 N N . GLY A 1 91 ? 12.944 10.052 -1.846 1.00 96.81 91 GLY A N 1
ATOM 723 C CA . GLY A 1 91 ? 13.419 11.366 -2.282 1.00 96.81 91 GLY A CA 1
ATOM 724 C C . GLY A 1 91 ? 12.513 12.497 -1.785 1.00 96.81 91 GLY A C 1
ATOM 725 O O . GLY A 1 91 ? 12.242 12.598 -0.592 1.00 96.81 91 GLY A O 1
ATOM 726 N N . GLY A 1 92 ? 12.051 13.349 -2.704 1.00 96.31 92 GLY A N 1
ATOM 727 C CA . GLY A 1 92 ? 11.127 14.450 -2.399 1.00 96.31 92 GLY A CA 1
ATOM 728 C C . GLY A 1 92 ? 9.655 14.043 -2.262 1.00 96.31 92 GLY A C 1
ATOM 729 O O . GLY A 1 92 ? 8.844 14.886 -1.884 1.00 96.31 92 GLY A O 1
ATOM 730 N N . ASN A 1 93 ? 9.314 12.788 -2.568 1.00 97.94 93 ASN A N 1
ATOM 731 C CA . ASN A 1 93 ? 7.952 12.274 -2.434 1.00 97.94 93 ASN A CA 1
ATOM 732 C C . ASN A 1 93 ? 7.650 11.909 -0.974 1.00 97.94 93 ASN A C 1
ATOM 734 O O . ASN A 1 93 ? 8.559 11.746 -0.155 1.00 97.94 93 ASN A O 1
ATOM 738 N N . ALA A 1 94 ? 6.377 11.722 -0.654 1.00 98.06 94 ALA A N 1
ATOM 739 C CA . ALA A 1 94 ? 5.933 11.106 0.582 1.00 98.06 94 ALA A CA 1
ATOM 740 C C . ALA A 1 94 ? 6.440 9.652 0.703 1.00 98.06 94 ALA A C 1
ATOM 742 O O . ALA A 1 94 ? 6.653 8.975 -0.310 1.00 98.06 94 ALA A O 1
ATOM 743 N N . PRO A 1 95 ? 6.611 9.133 1.934 1.00 98.56 95 PRO A N 1
ATOM 744 C CA . PRO A 1 95 ? 6.981 7.739 2.154 1.00 98.56 95 PRO A CA 1
ATOM 745 C C . PRO A 1 95 ? 5.999 6.754 1.498 1.00 98.56 95 PRO A C 1
ATOM 747 O O . PRO A 1 95 ? 4.786 6.858 1.677 1.00 98.56 95 PRO A O 1
ATOM 750 N N . GLY A 1 96 ? 6.545 5.778 0.769 1.00 98.62 96 GLY A N 1
ATOM 751 C CA . GLY A 1 96 ? 5.781 4.799 -0.010 1.00 98.62 96 GLY A CA 1
ATOM 752 C C . GLY A 1 96 ? 5.584 3.434 0.658 1.00 98.62 96 GLY A C 1
ATOM 753 O O . GLY A 1 96 ? 5.745 3.271 1.869 1.00 98.62 96 GLY A O 1
ATOM 754 N N . ASP A 1 97 ? 5.290 2.428 -0.162 1.00 98.88 97 ASP A N 1
ATOM 755 C CA . ASP A 1 97 ? 4.909 1.068 0.247 1.00 98.88 97 ASP A CA 1
ATOM 756 C C . ASP A 1 97 ? 6.004 0.349 1.053 1.00 98.88 97 ASP A C 1
ATOM 758 O O . ASP A 1 97 ? 5.722 -0.280 2.071 1.00 98.88 97 ASP A O 1
ATOM 762 N N . VAL A 1 98 ? 7.275 0.503 0.662 1.00 98.81 98 VAL A N 1
ATOM 763 C CA . VAL A 1 98 ? 8.417 -0.071 1.403 1.00 98.81 98 VAL A CA 1
ATOM 764 C C . VAL A 1 98 ? 8.511 0.519 2.814 1.00 98.81 98 VAL A C 1
ATOM 766 O O . VAL A 1 98 ? 8.761 -0.202 3.779 1.00 98.81 98 VAL A O 1
ATOM 769 N N . ALA A 1 99 ? 8.276 1.827 2.958 1.00 98.75 99 ALA A N 1
ATOM 770 C CA . ALA A 1 99 ? 8.289 2.486 4.260 1.00 98.75 99 ALA A CA 1
ATOM 771 C C . ALA A 1 99 ? 7.080 2.080 5.118 1.00 98.75 99 ALA A C 1
ATOM 773 O O . ALA A 1 99 ? 7.214 1.972 6.335 1.00 98.75 99 ALA A O 1
ATOM 774 N N . LEU A 1 100 ? 5.921 1.830 4.497 1.00 98.88 100 LEU A N 1
ATOM 775 C CA . LEU A 1 100 ? 4.741 1.291 5.172 1.00 98.88 100 LEU A CA 1
ATOM 776 C C . LEU A 1 100 ? 5.001 -0.110 5.730 1.00 98.88 100 LEU A C 1
ATOM 778 O O . LEU A 1 100 ? 4.822 -0.320 6.928 1.00 98.88 100 LEU A O 1
ATOM 782 N N . ALA A 1 101 ? 5.475 -1.035 4.893 1.00 98.75 101 ALA A N 1
ATOM 783 C CA . ALA A 1 101 ? 5.759 -2.410 5.301 1.00 98.75 101 ALA A CA 1
ATOM 784 C C . ALA A 1 101 ? 6.777 -2.476 6.454 1.00 98.75 101 ALA A C 1
ATOM 786 O O . ALA A 1 101 ? 6.582 -3.211 7.419 1.00 98.75 101 ALA A O 1
ATOM 787 N N . ARG A 1 102 ? 7.834 -1.650 6.401 1.00 98.69 102 ARG A N 1
ATOM 788 C CA . ARG A 1 102 ? 8.859 -1.560 7.460 1.00 98.69 102 ARG A CA 1
ATOM 789 C C . ARG A 1 102 ? 8.372 -0.883 8.746 1.00 98.69 102 ARG A C 1
ATOM 791 O O . ARG A 1 102 ? 8.967 -1.095 9.797 1.00 98.69 102 ARG A O 1
ATOM 798 N N . TYR A 1 103 ? 7.354 -0.024 8.670 1.00 98.75 103 TYR A N 1
ATOM 799 C CA . TYR A 1 103 ? 6.801 0.665 9.840 1.00 98.75 103 TYR A CA 1
ATOM 800 C C . TYR A 1 103 ? 5.863 -0.231 10.656 1.00 98.75 103 TYR A C 1
ATOM 802 O O . TYR A 1 103 ? 5.789 -0.105 11.880 1.00 98.75 103 TYR A O 1
ATOM 810 N N . LEU A 1 104 ? 5.103 -1.089 9.976 1.00 98.62 104 LEU A N 1
ATOM 811 C CA . LEU A 1 104 ? 4.134 -1.973 10.612 1.00 98.62 104 LEU A CA 1
ATOM 812 C C . LEU A 1 104 ? 4.832 -3.148 11.318 1.00 98.62 104 LEU A C 1
ATOM 814 O O . LEU A 1 104 ? 5.935 -3.525 10.927 1.00 98.62 104 LEU A O 1
ATOM 818 N N . PRO A 1 105 ? 4.221 -3.744 12.358 1.00 97.88 105 PRO A N 1
ATOM 819 C CA . PRO A 1 105 ? 4.711 -5.004 12.905 1.00 97.88 105 PRO A CA 1
ATOM 820 C C . PRO A 1 105 ? 4.748 -6.090 11.822 1.00 97.88 105 PRO A C 1
ATOM 822 O O . PRO A 1 105 ? 3.847 -6.162 10.983 1.00 97.88 105 PRO A O 1
ATOM 825 N N . GLU A 1 106 ? 5.773 -6.940 11.854 1.00 95.50 106 GLU A N 1
ATOM 826 C CA . GLU A 1 106 ? 5.862 -8.107 10.970 1.00 95.50 106 GLU A CA 1
ATOM 827 C C . GLU A 1 106 ? 4.577 -8.948 11.062 1.00 95.50 106 GLU A C 1
ATOM 829 O O . GLU A 1 106 ? 4.013 -9.115 12.145 1.00 95.50 106 GLU A O 1
ATOM 834 N N . GLY A 1 107 ? 4.075 -9.418 9.919 1.00 89.75 107 GLY A N 1
ATOM 835 C CA . GLY A 1 107 ? 2.832 -10.194 9.841 1.00 89.75 107 GLY A CA 1
ATOM 836 C C . GLY A 1 107 ? 1.535 -9.379 9.919 1.00 89.75 107 GLY A C 1
ATOM 837 O O . GLY A 1 107 ? 0.463 -9.953 9.794 1.00 89.75 107 GLY A O 1
ATOM 838 N N . SER A 1 108 ? 1.587 -8.047 10.067 1.00 95.94 108 SER A N 1
ATOM 839 C CA . SER A 1 108 ? 0.361 -7.217 10.056 1.00 95.94 108 SER A CA 1
ATOM 840 C C . SER A 1 108 ? -0.281 -7.078 8.668 1.00 95.94 108 SER A C 1
ATOM 842 O O . SER A 1 108 ? -1.436 -6.672 8.559 1.00 95.94 108 SER A O 1
ATOM 844 N N . LEU A 1 109 ? 0.478 -7.346 7.605 1.00 98.25 109 LEU A N 1
ATOM 845 C CA . LEU A 1 109 ? 0.014 -7.366 6.221 1.00 98.25 109 LEU A CA 1
ATOM 846 C C . LEU A 1 109 ? 0.655 -8.553 5.509 1.00 98.25 109 LEU A C 1
ATOM 848 O O . LEU A 1 109 ? 1.880 -8.694 5.529 1.00 98.25 109 LEU A O 1
ATOM 852 N N . ASP A 1 110 ? -0.148 -9.326 4.789 1.00 98.50 110 ASP A N 1
ATOM 853 C CA . ASP A 1 110 ? 0.363 -10.357 3.888 1.00 98.50 110 ASP A CA 1
ATOM 854 C C . ASP A 1 110 ? 0.932 -9.738 2.612 1.00 98.50 110 ASP A C 1
ATOM 856 O O . ASP A 1 110 ? 1.982 -10.143 2.100 1.00 98.50 110 ASP A O 1
ATOM 860 N N . MET A 1 111 ? 0.231 -8.731 2.083 1.00 98.62 111 MET A N 1
ATOM 861 C CA . MET A 1 111 ? 0.627 -8.067 0.849 1.00 98.62 111 MET A CA 1
ATOM 862 C C . MET A 1 111 ? 0.143 -6.619 0.736 1.00 98.62 111 MET A C 1
ATOM 864 O O . MET A 1 111 ? -0.905 -6.230 1.255 1.00 98.62 111 MET A O 1
ATOM 868 N N . ILE A 1 112 ? 0.906 -5.841 -0.025 1.00 98.94 112 ILE A N 1
ATOM 869 C CA . ILE A 1 112 ? 0.575 -4.518 -0.534 1.00 98.94 112 ILE A CA 1
ATOM 870 C C . ILE A 1 112 ? 0.385 -4.627 -2.049 1.00 98.94 112 ILE A C 1
ATOM 872 O O . ILE A 1 112 ? 1.300 -5.020 -2.778 1.00 98.94 112 ILE A O 1
ATOM 876 N N . ILE A 1 113 ? -0.797 -4.239 -2.522 1.00 98.88 113 ILE A N 1
ATOM 877 C CA . ILE A 1 113 ? -1.094 -4.034 -3.940 1.00 98.88 113 ILE A CA 1
ATOM 878 C C . ILE A 1 113 ? -1.024 -2.532 -4.200 1.00 98.88 113 ILE A C 1
ATOM 880 O O . ILE A 1 113 ? -1.952 -1.792 -3.869 1.00 98.88 113 ILE A O 1
ATOM 884 N N . GLY A 1 114 ? 0.115 -2.096 -4.731 1.00 98.69 114 GLY A N 1
ATOM 885 C CA . GLY A 1 114 ? 0.478 -0.692 -4.864 1.00 98.69 114 GLY A CA 1
ATOM 886 C C . GLY A 1 114 ? 0.154 -0.066 -6.218 1.00 98.69 114 GLY A C 1
ATOM 887 O O . GLY A 1 114 ? -0.359 -0.695 -7.148 1.00 98.69 114 GLY A O 1
ATOM 888 N N . GLY A 1 115 ? 0.511 1.210 -6.319 1.00 98.62 115 GLY A N 1
ATOM 889 C CA . GLY A 1 115 ? 0.326 2.081 -7.477 1.00 98.62 115 GLY A CA 1
ATOM 890 C C . GLY A 1 115 ? 1.155 3.356 -7.313 1.00 98.62 115 GLY A C 1
ATOM 891 O O . GLY A 1 115 ? 2.112 3.366 -6.546 1.00 98.62 115 GLY A O 1
ATOM 892 N N . HIS A 1 116 ? 0.744 4.451 -7.957 1.00 98.38 116 HIS A N 1
ATOM 893 C CA . HIS A 1 116 ? 1.361 5.788 -7.899 1.00 98.38 116 HIS A CA 1
ATOM 894 C C . HIS A 1 116 ? 2.710 5.933 -8.607 1.00 98.38 116 HIS A C 1
ATOM 896 O O . HIS A 1 116 ? 2.821 6.781 -9.487 1.00 98.38 116 HIS A O 1
ATOM 902 N N . SER A 1 117 ? 3.714 5.119 -8.268 1.00 98.12 117 SER A N 1
ATOM 903 C CA . SER A 1 117 ? 5.034 5.231 -8.906 1.00 98.12 117 SER A CA 1
ATOM 904 C C . SER A 1 117 ? 5.030 4.765 -10.362 1.00 98.12 117 SER A C 1
ATOM 906 O O . SER A 1 117 ? 5.926 5.142 -11.105 1.00 98.12 117 SER A O 1
ATOM 908 N N . GLN A 1 118 ? 3.999 4.013 -10.773 1.00 97.75 118 GLN A N 1
ATOM 909 C CA . GLN A 1 118 ? 3.810 3.517 -12.138 1.00 97.75 118 GLN A CA 1
ATOM 910 C C . GLN A 1 118 ? 5.010 2.688 -12.597 1.00 97.75 118 GLN A C 1
ATOM 912 O O . GLN A 1 118 ? 5.516 2.860 -13.698 1.00 97.75 118 GLN A O 1
ATOM 917 N N . GLU A 1 119 ? 5.443 1.757 -11.748 1.00 94.19 119 GLU A N 1
ATOM 918 C CA . GLU A 1 119 ? 6.568 0.857 -12.010 1.00 94.19 119 GLU A CA 1
ATOM 919 C C . GLU A 1 119 ? 6.098 -0.607 -12.003 1.00 94.19 119 GLU A C 1
ATOM 921 O O . GLU A 1 119 ? 5.220 -0.974 -11.210 1.00 94.19 119 GLU A O 1
ATOM 926 N N . PRO A 1 120 ? 6.657 -1.486 -12.855 1.00 96.81 120 PRO A N 1
ATOM 927 C CA . PRO A 1 120 ? 6.545 -2.919 -12.643 1.00 96.81 120 PRO A CA 1
ATOM 928 C C . PRO A 1 120 ? 7.460 -3.298 -11.471 1.00 96.81 120 PRO A C 1
ATOM 930 O O . PRO A 1 120 ? 8.684 -3.293 -11.600 1.00 96.81 120 PRO A O 1
ATOM 933 N N . VAL A 1 121 ? 6.886 -3.635 -10.314 1.00 98.19 121 VAL A N 1
ATOM 934 C CA . VAL A 1 121 ? 7.685 -4.070 -9.153 1.00 98.19 121 VAL A CA 1
ATOM 935 C C . VAL A 1 121 ? 8.141 -5.510 -9.383 1.00 98.19 121 VAL A C 1
ATOM 937 O O . VAL A 1 121 ? 7.477 -6.469 -8.993 1.00 98.19 121 VAL A O 1
ATOM 940 N N . CYS A 1 122 ? 9.272 -5.633 -10.075 1.00 98.38 122 CYS A N 1
ATOM 941 C CA . CYS A 1 122 ? 9.959 -6.881 -10.377 1.00 98.38 122 CYS A CA 1
ATOM 942 C C . CYS A 1 122 ? 11.426 -6.747 -9.960 1.00 98.38 122 CYS A C 1
ATOM 944 O O . CYS A 1 122 ? 12.163 -5.929 -10.506 1.00 98.38 122 CYS A O 1
ATOM 946 N N . MET A 1 123 ? 11.850 -7.536 -8.981 1.00 98.06 123 MET A N 1
ATOM 947 C CA . MET A 1 123 ? 13.154 -7.428 -8.332 1.00 98.06 123 MET A CA 1
ATOM 948 C C . MET A 1 123 ? 14.197 -8.311 -9.021 1.00 98.06 123 MET A C 1
ATOM 950 O O . MET A 1 123 ? 13.922 -9.465 -9.347 1.00 98.06 123 MET A O 1
ATOM 954 N N . GLU A 1 124 ? 15.417 -7.796 -9.180 1.00 96.44 124 GLU A N 1
ATOM 955 C CA . GLU A 1 124 ? 16.596 -8.568 -9.620 1.00 96.44 124 GLU A CA 1
ATOM 956 C C . GLU A 1 124 ? 17.573 -8.864 -8.467 1.00 96.44 124 GLU A C 1
ATOM 958 O O . GLU A 1 124 ? 18.489 -9.673 -8.606 1.00 96.44 124 GLU A O 1
ATOM 963 N N . GLY A 1 125 ? 17.344 -8.259 -7.298 1.00 95.88 125 GLY A N 1
ATOM 964 C CA . GLY A 1 125 ? 18.071 -8.516 -6.058 1.00 95.88 125 GLY A CA 1
ATOM 965 C C . GLY A 1 125 ? 17.382 -7.874 -4.847 1.00 95.88 125 GLY A C 1
ATOM 966 O O . GLY A 1 125 ? 16.380 -7.170 -5.012 1.00 95.88 125 GLY A O 1
ATOM 967 N N . PRO A 1 126 ? 17.894 -8.099 -3.621 1.00 95.44 126 PRO A N 1
ATOM 968 C CA . PRO A 1 126 ? 17.381 -7.437 -2.423 1.00 95.44 126 PRO A CA 1
ATOM 969 C C . PRO A 1 126 ? 17.410 -5.918 -2.595 1.00 95.44 126 PRO A C 1
ATOM 971 O O . PRO A 1 126 ? 18.462 -5.352 -2.891 1.00 95.44 126 PRO A O 1
ATOM 974 N N . ASN A 1 127 ? 16.256 -5.267 -2.428 1.00 96.62 127 ASN A N 1
ATOM 975 C CA . ASN A 1 127 ? 16.100 -3.822 -2.609 1.00 96.62 127 ASN A CA 1
ATOM 976 C C . ASN A 1 127 ? 16.616 -3.295 -3.967 1.00 96.62 127 ASN A C 1
ATOM 978 O O . ASN A 1 127 ? 17.084 -2.160 -4.044 1.00 96.62 127 ASN A O 1
ATOM 982 N N . LEU A 1 128 ? 16.552 -4.096 -5.038 1.00 96.88 128 LEU A N 1
ATOM 983 C CA . LEU A 1 128 ? 16.972 -3.697 -6.383 1.00 96.88 128 LEU A CA 1
ATOM 984 C C . LEU A 1 128 ? 15.910 -4.087 -7.417 1.00 96.88 128 LEU A C 1
ATOM 986 O O . LEU A 1 128 ? 15.710 -5.270 -7.706 1.00 96.88 128 LEU A O 1
ATOM 990 N N . VAL A 1 129 ? 15.230 -3.077 -7.962 1.00 95.56 129 VAL A N 1
ATOM 991 C CA . VAL A 1 129 ? 14.211 -3.253 -9.006 1.00 95.56 129 VAL A CA 1
ATOM 992 C C . VAL A 1 129 ? 14.898 -3.441 -10.360 1.00 95.56 129 VAL A C 1
ATOM 994 O O . VAL A 1 129 ? 15.850 -2.730 -10.692 1.00 95.56 129 VAL A O 1
ATOM 997 N N . LYS A 1 130 ? 14.386 -4.366 -11.172 1.00 95.69 130 LYS A N 1
ATOM 998 C CA . LYS A 1 130 ? 14.829 -4.592 -12.548 1.00 95.69 130 LYS A CA 1
ATOM 999 C C . LYS A 1 130 ? 14.449 -3.397 -13.426 1.00 95.69 130 LYS A C 1
ATOM 1001 O O . LYS A 1 130 ? 13.305 -3.255 -13.845 1.00 95.69 130 LYS A O 1
ATOM 1006 N N . LYS A 1 131 ? 15.431 -2.561 -13.774 1.00 90.94 131 LYS A N 1
ATOM 1007 C CA . LYS A 1 131 ? 15.214 -1.308 -14.533 1.00 90.94 131 LYS A CA 1
ATOM 1008 C C . LYS A 1 131 ? 14.669 -1.493 -15.952 1.00 90.94 131 LYS A C 1
ATOM 1010 O O . LYS A 1 131 ? 14.082 -0.573 -16.506 1.00 90.94 131 LYS A O 1
ATOM 1015 N N . GLN A 1 132 ? 14.929 -2.639 -16.577 1.00 92.00 132 GLN A N 1
ATOM 1016 C CA . GLN A 1 132 ? 14.540 -2.921 -17.963 1.00 92.00 132 GLN A CA 1
ATOM 1017 C C . GLN A 1 132 ? 13.651 -4.163 -18.029 1.00 92.00 132 GLN A C 1
ATOM 1019 O O . GLN A 1 132 ? 13.970 -5.130 -18.721 1.00 92.00 132 GLN A O 1
ATOM 1024 N N . PHE A 1 133 ? 12.561 -4.155 -17.264 1.00 94.38 133 PHE A N 1
ATOM 1025 C CA . PHE A 1 133 ? 11.550 -5.206 -17.333 1.00 94.38 133 PHE A CA 1
ATOM 1026 C C . PHE A 1 133 ? 10.864 -5.212 -18.709 1.00 94.38 133 PHE A C 1
ATOM 1028 O O . PHE A 1 133 ? 10.425 -4.168 -19.198 1.00 94.38 133 PHE A O 1
ATOM 1035 N N . LYS A 1 134 ? 10.768 -6.386 -19.340 1.00 94.31 134 LYS A N 1
ATOM 1036 C CA . LYS A 1 134 ? 10.094 -6.586 -20.628 1.00 94.31 134 LYS A CA 1
ATOM 1037 C C . LYS A 1 134 ? 8.862 -7.478 -20.461 1.00 94.31 134 LYS A C 1
ATOM 1039 O O . LYS A 1 134 ? 8.874 -8.372 -19.617 1.00 94.31 134 LYS A O 1
ATOM 1044 N N . PRO A 1 135 ? 7.813 -7.294 -21.285 1.00 94.31 135 PRO A N 1
ATOM 1045 C CA . PRO A 1 135 ? 6.686 -8.217 -21.304 1.00 94.31 135 PRO A CA 1
ATOM 1046 C C . PRO A 1 135 ? 7.149 -9.672 -21.464 1.00 94.31 135 PRO A C 1
ATOM 1048 O O . PRO A 1 135 ? 7.899 -9.982 -22.388 1.00 94.31 135 PRO A O 1
ATOM 1051 N N . GLY A 1 136 ? 6.684 -10.553 -20.577 1.00 91.69 136 GLY A N 1
ATOM 1052 C CA . GLY A 1 136 ? 7.050 -11.974 -20.569 1.00 91.69 136 GLY A CA 1
ATOM 1053 C C . GLY A 1 136 ? 8.278 -12.328 -19.726 1.00 91.69 136 GLY A C 1
ATOM 1054 O O . GLY A 1 136 ? 8.534 -13.513 -19.541 1.00 91.69 136 GLY A O 1
ATOM 1055 N N . ASP A 1 137 ? 9.003 -11.343 -19.187 1.00 95.56 137 ASP A N 1
ATOM 1056 C CA . ASP A 1 137 ? 10.038 -11.599 -18.187 1.00 95.56 137 ASP A CA 1
ATOM 1057 C C . ASP A 1 137 ? 9.431 -12.176 -16.898 1.00 95.56 137 ASP A C 1
ATOM 1059 O O . ASP A 1 137 ? 8.338 -11.784 -16.470 1.00 95.56 137 ASP A O 1
ATOM 1063 N N . ASP A 1 138 ? 10.193 -13.038 -16.222 1.00 96.12 138 ASP A N 1
ATOM 1064 C CA . ASP A 1 138 ? 9.877 -13.440 -14.855 1.00 96.12 138 ASP A CA 1
ATOM 1065 C C . ASP A 1 138 ? 9.879 -12.218 -13.931 1.00 96.12 138 ASP A C 1
ATOM 1067 O O . ASP A 1 138 ? 10.764 -11.355 -13.988 1.00 96.12 138 ASP A O 1
ATOM 1071 N N . CYS A 1 139 ? 8.883 -12.158 -13.052 1.00 98.06 139 CYS A N 1
ATOM 1072 C CA . CYS A 1 139 ? 8.722 -11.072 -12.101 1.00 98.06 139 CYS A CA 1
ATOM 1073 C C . CYS A 1 139 ? 8.675 -11.634 -10.683 1.00 98.06 139 CYS A C 1
ATOM 1075 O O . CYS A 1 139 ? 7.715 -12.298 -10.297 1.00 98.06 139 CYS A O 1
ATOM 1077 N N . LYS A 1 140 ? 9.706 -11.337 -9.892 1.00 98.12 140 LYS A N 1
ATOM 1078 C CA . LYS A 1 140 ? 9.688 -11.557 -8.447 1.00 98.12 140 LYS A CA 1
ATOM 1079 C C . LYS A 1 140 ? 9.249 -10.257 -7.763 1.00 98.12 140 LYS A C 1
ATOM 1081 O O . LYS A 1 140 ? 9.940 -9.260 -7.954 1.00 98.12 140 LYS A O 1
ATOM 1086 N N . PRO A 1 141 ? 8.153 -10.231 -6.989 1.00 98.38 141 PRO A N 1
ATOM 1087 C CA . PRO A 1 141 ? 7.749 -9.028 -6.271 1.00 98.38 141 PRO A CA 1
ATOM 1088 C C . PRO A 1 141 ? 8.724 -8.722 -5.126 1.00 98.38 141 PRO A C 1
ATOM 1090 O O . PRO A 1 141 ? 9.535 -9.569 -4.736 1.00 98.38 141 PRO A O 1
ATOM 1093 N N . ASP A 1 142 ? 8.662 -7.503 -4.596 1.00 98.69 142 ASP A N 1
ATOM 1094 C CA . ASP A 1 142 ? 9.457 -7.126 -3.427 1.00 98.69 142 ASP A CA 1
ATOM 1095 C C . ASP A 1 142 ? 8.871 -7.762 -2.158 1.00 98.69 142 ASP A C 1
ATOM 1097 O O . ASP A 1 142 ? 7.677 -8.056 -2.096 1.00 98.69 142 ASP A O 1
ATOM 1101 N N . GLN A 1 143 ? 9.706 -7.977 -1.146 1.00 98.31 143 GLN A N 1
ATOM 1102 C CA . GLN A 1 143 ? 9.271 -8.450 0.163 1.00 98.31 143 GLN A CA 1
ATOM 1103 C C . GLN A 1 143 ? 9.998 -7.672 1.250 1.00 98.31 143 GLN A C 1
ATOM 1105 O O . GLN A 1 143 ? 11.227 -7.651 1.302 1.00 98.31 143 GLN A O 1
ATOM 1110 N N . GLN A 1 144 ? 9.231 -7.036 2.126 1.00 98.56 144 GLN A N 1
ATOM 1111 C CA . GLN A 1 144 ? 9.747 -6.181 3.186 1.00 98.56 144 GLN A CA 1
ATOM 1112 C C . GLN A 1 144 ? 9.029 -6.544 4.476 1.00 98.56 144 GLN A C 1
ATOM 1114 O O . GLN A 1 144 ? 7.805 -6.481 4.524 1.00 98.56 144 GLN A O 1
ATOM 1119 N N . ASN A 1 145 ? 9.782 -6.905 5.519 1.00 97.44 145 ASN A N 1
ATOM 1120 C CA . ASN A 1 145 ? 9.219 -7.192 6.842 1.00 97.44 145 ASN A CA 1
ATOM 1121 C C . ASN A 1 145 ? 8.063 -8.223 6.803 1.00 97.44 145 ASN A C 1
ATOM 1123 O O . ASN A 1 145 ? 6.984 -7.995 7.344 1.00 97.44 145 ASN A O 1
ATOM 1127 N N . GLY A 1 146 ? 8.259 -9.315 6.057 1.00 96.38 146 GLY A N 1
ATOM 1128 C CA . GLY A 1 146 ? 7.254 -10.367 5.850 1.00 96.38 146 GLY A CA 1
ATOM 1129 C C . GLY A 1 146 ? 6.168 -10.048 4.811 1.00 96.38 146 GLY A C 1
ATOM 1130 O O . GLY A 1 146 ? 5.602 -10.973 4.238 1.00 96.38 146 GLY A O 1
ATOM 1131 N N . THR A 1 147 ? 5.934 -8.776 4.476 1.00 98.50 147 THR A N 1
ATOM 1132 C CA . THR A 1 147 ? 4.886 -8.339 3.539 1.00 98.50 147 THR A CA 1
ATOM 1133 C C . THR A 1 147 ? 5.374 -8.324 2.090 1.00 98.50 147 THR A C 1
ATOM 1135 O O . THR A 1 147 ? 6.397 -7.711 1.770 1.00 98.50 147 THR A O 1
ATOM 1138 N N . TRP A 1 148 ? 4.616 -8.944 1.183 1.00 98.75 148 TRP A N 1
ATOM 1139 C CA . TRP A 1 148 ? 4.857 -8.849 -0.262 1.00 98.75 148 TRP A CA 1
ATOM 1140 C C . TRP A 1 148 ? 4.405 -7.497 -0.823 1.00 98.75 148 TRP A C 1
ATOM 1142 O O . TRP A 1 148 ? 3.334 -7.022 -0.474 1.00 98.75 148 TRP A O 1
ATOM 1152 N N . ILE A 1 149 ? 5.161 -6.883 -1.733 1.00 98.88 149 ILE A N 1
ATOM 1153 C CA . ILE A 1 149 ? 4.793 -5.610 -2.374 1.00 98.88 149 ILE A CA 1
ATOM 1154 C C . ILE A 1 149 ? 4.770 -5.792 -3.890 1.00 98.88 149 ILE A C 1
ATOM 1156 O O . ILE A 1 149 ? 5.763 -6.191 -4.503 1.00 98.88 149 ILE A O 1
ATOM 1160 N N . MET A 1 150 ? 3.624 -5.489 -4.495 1.00 98.75 150 MET A N 1
ATOM 1161 C CA . MET A 1 150 ? 3.347 -5.728 -5.910 1.00 98.75 150 MET A CA 1
ATOM 1162 C C . MET A 1 150 ? 2.827 -4.459 -6.580 1.00 98.75 150 MET A C 1
ATOM 1164 O O . MET A 1 150 ? 2.062 -3.704 -5.988 1.00 98.75 150 MET A O 1
ATOM 1168 N N . GLN A 1 151 ? 3.192 -4.247 -7.843 1.00 98.75 151 GLN A N 1
ATOM 1169 C CA . GLN A 1 151 ? 2.619 -3.199 -8.686 1.00 98.75 151 GLN A CA 1
ATOM 1170 C C . GLN A 1 151 ? 2.656 -3.649 -10.147 1.00 98.75 151 GLN A C 1
ATOM 1172 O O . GLN A 1 151 ? 3.652 -4.213 -10.607 1.00 98.75 151 GLN A O 1
ATOM 1177 N N . ALA A 1 152 ? 1.561 -3.412 -10.869 1.00 98.31 152 ALA A N 1
ATOM 1178 C CA . ALA A 1 152 ? 1.357 -3.876 -12.241 1.00 98.31 152 ALA A CA 1
ATOM 1179 C C . ALA A 1 152 ? 1.582 -2.766 -13.279 1.00 98.31 152 ALA A C 1
ATOM 1181 O O . ALA A 1 152 ? 0.850 -2.666 -14.264 1.00 98.31 152 ALA A O 1
ATOM 1182 N N . TYR A 1 153 ? 2.611 -1.943 -13.060 1.00 97.56 153 TYR A N 1
ATOM 1183 C CA . TYR A 1 153 ? 2.980 -0.836 -13.936 1.00 97.56 153 TYR A CA 1
ATOM 1184 C C . TYR A 1 153 ? 1.839 0.184 -14.110 1.00 97.56 153 TYR A C 1
ATOM 1186 O O . TYR A 1 153 ? 1.417 0.803 -13.136 1.00 97.56 153 TYR A O 1
ATOM 1194 N N . GLU A 1 154 ? 1.338 0.382 -15.330 1.00 97.88 154 GLU A N 1
ATOM 1195 C CA . GLU A 1 154 ? 0.376 1.432 -15.663 1.00 97.88 154 GLU A CA 1
ATOM 1196 C C . GLU A 1 154 ? -0.518 1.062 -16.857 1.00 97.88 154 GLU A C 1
ATOM 1198 O O . GLU A 1 154 ? -0.236 0.126 -17.606 1.00 97.88 154 GLU A O 1
ATOM 1203 N N . TRP A 1 155 ? -1.591 1.839 -17.047 1.00 97.25 155 TRP A N 1
ATOM 1204 C CA . TRP A 1 155 ? -2.453 1.874 -18.247 1.00 97.25 155 TRP A CA 1
ATOM 1205 C C . TRP A 1 155 ? -3.085 0.541 -18.659 1.00 97.25 155 TRP A C 1
ATOM 1207 O O . TRP A 1 155 ? -3.461 0.363 -19.813 1.00 97.2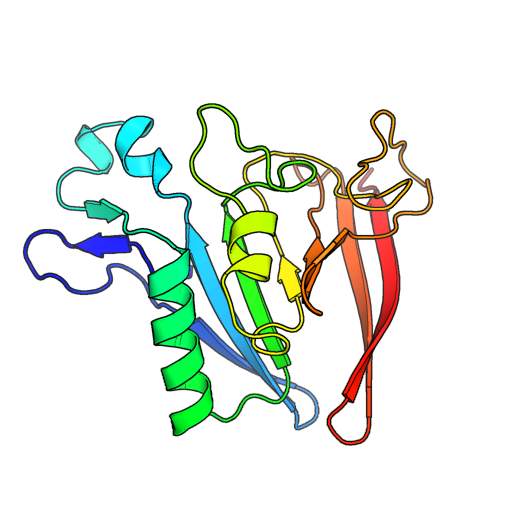5 155 TRP A O 1
ATOM 1217 N N . GLY A 1 156 ? -3.185 -0.409 -17.730 1.00 97.12 156 GLY A N 1
ATOM 1218 C CA . GLY A 1 156 ? -3.626 -1.758 -18.067 1.00 97.12 156 GLY A CA 1
ATOM 1219 C C . GLY A 1 156 ? -2.654 -2.482 -19.001 1.00 97.12 156 GLY A C 1
ATOM 1220 O O . GLY A 1 156 ? -3.063 -3.424 -19.658 1.00 97.12 156 GLY A O 1
ATOM 1221 N N . LYS A 1 157 ? -1.373 -2.085 -19.062 1.00 97.06 157 LYS A N 1
ATOM 1222 C CA . LYS A 1 157 ? -0.339 -2.832 -19.801 1.00 97.06 157 LYS A CA 1
ATOM 1223 C C . LYS A 1 157 ? -0.191 -4.258 -19.268 1.00 97.06 157 LYS A C 1
ATOM 1225 O O . LYS A 1 157 ? 0.149 -5.159 -20.029 1.00 97.06 157 LYS A O 1
ATOM 1230 N N . TYR A 1 158 ? -0.448 -4.454 -17.972 1.00 98.38 158 TYR A N 1
ATOM 1231 C CA . TYR A 1 158 ? -0.392 -5.756 -17.323 1.00 98.38 158 TYR A CA 1
ATOM 1232 C C . TYR A 1 158 ? -1.562 -5.985 -16.368 1.00 98.38 158 TYR A C 1
ATOM 1234 O O . TYR A 1 158 ? -2.051 -5.059 -15.720 1.00 98.38 158 TYR A O 1
ATOM 1242 N N . VAL A 1 159 ? -1.927 -7.256 -16.206 1.00 98.50 159 VAL A N 1
ATOM 1243 C CA . VAL A 1 159 ? -2.616 -7.759 -15.014 1.00 98.50 159 VAL A CA 1
ATOM 1244 C C . VAL A 1 159 ? -1.587 -8.461 -14.134 1.00 98.50 159 VAL A C 1
ATOM 1246 O O . VAL A 1 159 ? -0.991 -9.459 -14.546 1.00 98.50 159 VAL A O 1
ATOM 1249 N N . GLY A 1 160 ? -1.378 -7.959 -12.918 1.00 98.50 160 GLY A N 1
ATOM 1250 C CA . GLY A 1 160 ? -0.614 -8.680 -11.902 1.00 98.50 160 GLY A CA 1
ATOM 1251 C C . GLY A 1 160 ? -1.419 -9.864 -11.374 1.00 98.50 160 GLY A C 1
ATOM 1252 O O . GLY A 1 160 ? -2.574 -9.705 -10.982 1.00 98.50 160 GLY A O 1
ATOM 1253 N N . ARG A 1 161 ? -0.822 -11.056 -11.371 1.00 98.56 161 ARG A N 1
ATOM 1254 C CA . ARG A 1 161 ? -1.429 -12.272 -10.827 1.00 98.56 161 ARG A CA 1
ATOM 1255 C C . ARG A 1 161 ? -0.501 -12.883 -9.791 1.00 98.56 161 ARG A C 1
ATOM 1257 O O . ARG A 1 161 ? 0.574 -13.359 -10.147 1.00 98.56 161 ARG A O 1
ATOM 1264 N N . ALA A 1 162 ? -0.955 -12.889 -8.544 1.00 98.50 162 ALA A N 1
ATOM 1265 C CA . ALA A 1 162 ? -0.339 -13.609 -7.442 1.00 98.50 162 ALA A CA 1
ATOM 1266 C C . ALA A 1 162 ? -1.185 -14.841 -7.115 1.00 98.50 162 ALA A C 1
ATOM 1268 O O .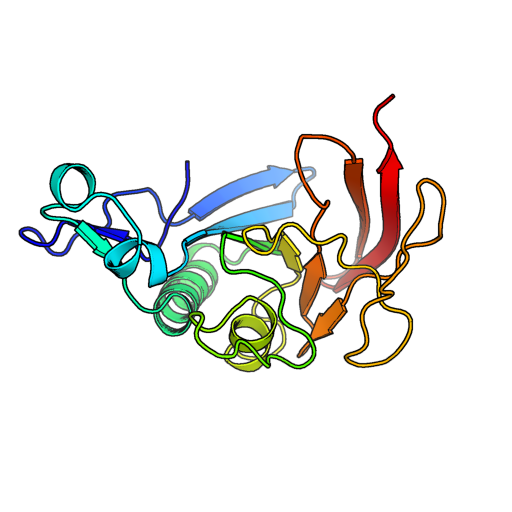 ALA A 1 162 ? -2.371 -14.718 -6.811 1.00 98.50 162 ALA A O 1
ATOM 1269 N N . ASP A 1 163 ? -0.582 -16.019 -7.211 1.00 98.44 163 ASP A N 1
ATOM 1270 C CA . ASP A 1 163 ? -1.205 -17.280 -6.831 1.00 98.44 163 ASP A CA 1
ATOM 1271 C C . ASP A 1 163 ? -0.669 -17.672 -5.447 1.00 98.44 163 ASP A C 1
ATOM 1273 O O . ASP A 1 163 ? 0.529 -17.925 -5.284 1.00 98.44 163 ASP A O 1
ATOM 1277 N N . TYR A 1 164 ? -1.559 -17.699 -4.456 1.00 98.00 164 TYR A N 1
ATOM 1278 C CA . TYR A 1 164 ? -1.252 -18.055 -3.073 1.00 98.00 164 TYR A CA 1
ATOM 1279 C C . TYR A 1 164 ? -1.861 -19.408 -2.694 1.00 98.00 164 TYR A C 1
ATOM 1281 O O . TYR A 1 164 ? -2.925 -19.782 -3.193 1.00 98.00 164 TYR A O 1
ATOM 1289 N N . GLU A 1 165 ? -1.208 -20.108 -1.770 1.00 98.00 165 GLU A N 1
ATOM 1290 C CA . GLU A 1 165 ? -1.765 -21.251 -1.044 1.00 98.00 165 GLU A CA 1
ATOM 1291 C C . GLU A 1 165 ? -1.974 -20.851 0.419 1.00 98.00 165 GLU A C 1
ATOM 1293 O O . GLU A 1 165 ? -1.077 -20.281 1.034 1.00 98.00 165 GLU A O 1
ATOM 1298 N N . TYR A 1 166 ? -3.155 -21.137 0.967 1.00 97.06 166 TYR A N 1
ATOM 1299 C CA . TYR A 1 166 ? -3.456 -20.928 2.382 1.00 97.06 166 TYR A CA 1
ATOM 1300 C C . TYR A 1 166 ? -3.644 -22.280 3.065 1.00 97.06 166 TYR A C 1
ATOM 1302 O O . TYR A 1 166 ? -4.497 -23.075 2.651 1.00 97.06 166 TYR A O 1
ATOM 1310 N N . LYS A 1 167 ? -2.857 -22.555 4.106 1.00 95.56 167 LYS A N 1
ATOM 1311 C CA . LYS A 1 167 ? -2.884 -23.829 4.826 1.00 95.56 167 LYS A CA 1
ATOM 1312 C C . LYS A 1 167 ? -2.528 -23.624 6.294 1.00 95.56 167 LYS A C 1
ATOM 1314 O O . LYS A 1 167 ? -1.467 -23.111 6.609 1.00 95.56 167 LYS A O 1
ATOM 1319 N N . ASN A 1 168 ? -3.388 -24.102 7.196 1.00 92.50 168 ASN A N 1
ATOM 1320 C CA . ASN A 1 168 ? -3.155 -24.089 8.648 1.00 92.50 168 ASN A CA 1
ATOM 1321 C C . ASN A 1 168 ? -2.807 -22.702 9.231 1.00 92.50 168 ASN A C 1
ATOM 1323 O O . ASN A 1 168 ? -1.993 -22.619 10.146 1.00 92.50 168 ASN A O 1
ATOM 1327 N N . GLY A 1 169 ? -3.410 -21.628 8.715 1.00 90.19 169 GLY A N 1
ATOM 1328 C CA . GLY A 1 169 ? -3.108 -20.265 9.167 1.00 90.19 169 GLY A CA 1
ATOM 1329 C C . GLY A 1 169 ? -1.935 -19.599 8.448 1.00 90.19 169 GLY A C 1
ATOM 1330 O O . GLY A 1 169 ? -1.691 -18.421 8.674 1.00 90.19 169 GLY A O 1
ATOM 1331 N N . GLU A 1 170 ? -1.221 -20.317 7.578 1.00 93.19 170 GLU A N 1
ATOM 1332 C CA . GLU A 1 170 ? -0.089 -19.781 6.822 1.00 93.19 170 GLU A CA 1
ATOM 1333 C C . GLU A 1 170 ? -0.485 -19.504 5.368 1.00 93.19 170 GLU A C 1
ATOM 1335 O O . GLU A 1 170 ? -1.088 -20.350 4.700 1.00 93.19 170 GLU A O 1
ATOM 1340 N N . LEU A 1 171 ? -0.114 -18.321 4.874 1.00 96.75 171 LEU A N 1
ATOM 1341 C CA . LEU A 1 171 ? -0.303 -17.898 3.491 1.00 96.75 171 LEU A CA 1
ATOM 1342 C C . LEU A 1 171 ? 1.047 -17.883 2.754 1.00 96.75 171 LEU A C 1
ATOM 1344 O O . LEU A 1 171 ? 1.942 -17.104 3.074 1.00 96.75 171 LEU A O 1
ATOM 1348 N N . GLU A 1 172 ? 1.194 -18.720 1.728 1.00 97.38 172 GLU A N 1
ATOM 1349 C CA . GLU A 1 172 ? 2.429 -18.859 0.947 1.00 97.38 172 GLU A CA 1
ATOM 1350 C C . GLU A 1 172 ? 2.226 -18.377 -0.496 1.00 97.38 172 GLU A C 1
ATOM 1352 O O . GLU A 1 172 ? 1.332 -18.848 -1.203 1.00 97.38 172 GLU A O 1
ATOM 1357 N N . LEU A 1 173 ? 3.081 -17.464 -0.973 1.00 98.06 173 LEU A N 1
ATOM 1358 C CA . LEU A 1 173 ? 3.100 -17.053 -2.382 1.00 98.06 173 LEU A CA 1
ATOM 1359 C C . LEU A 1 173 ? 3.737 -18.160 -3.234 1.00 98.06 173 LEU A C 1
ATOM 1361 O O . LEU A 1 173 ? 4.949 -18.361 -3.180 1.00 98.06 173 LEU A O 1
ATOM 1365 N N . LYS A 1 174 ? 2.942 -18.851 -4.060 1.00 98.31 174 LYS A N 1
ATOM 1366 C CA . LYS A 1 174 ? 3.429 -19.938 -4.929 1.00 98.31 174 LYS A CA 1
ATOM 1367 C C . LYS A 1 174 ? 3.983 -19.417 -6.248 1.00 98.31 174 LYS A C 1
ATOM 1369 O O . LYS A 1 174 ? 4.981 -19.934 -6.745 1.00 98.31 174 LYS A O 1
ATOM 1374 N N . SER A 1 175 ? 3.351 -18.393 -6.819 1.00 98.25 175 SER A N 1
ATOM 1375 C CA . SER A 1 175 ? 3.852 -17.728 -8.022 1.00 98.25 175 SER A CA 1
ATOM 1376 C C . SER A 1 175 ? 3.327 -16.309 -8.167 1.00 98.25 175 SER A C 1
ATOM 1378 O O . SER A 1 175 ? 2.207 -16.003 -7.767 1.00 98.25 175 SER A O 1
ATOM 1380 N N . TYR A 1 176 ? 4.115 -15.458 -8.821 1.00 98.50 176 TYR A N 1
ATOM 1381 C CA . TYR A 1 176 ? 3.694 -14.133 -9.261 1.00 98.50 176 TYR A CA 1
ATOM 1382 C C . TYR A 1 176 ? 4.095 -13.908 -10.718 1.00 98.50 176 TYR A C 1
ATOM 1384 O O . TYR A 1 176 ? 5.163 -14.343 -11.147 1.00 98.50 176 TYR A O 1
ATOM 1392 N N . LYS A 1 177 ? 3.235 -13.235 -11.486 1.00 98.12 177 LYS A N 1
ATOM 1393 C CA . LYS A 1 177 ? 3.528 -12.824 -12.863 1.00 98.12 177 LYS A CA 1
ATOM 1394 C C . LYS A 1 177 ? 2.793 -11.547 -13.245 1.00 98.12 177 LYS A C 1
ATOM 1396 O O . LYS A 1 177 ? 1.661 -11.320 -12.819 1.00 98.12 177 LYS A O 1
ATOM 1401 N N . LEU A 1 178 ? 3.416 -10.763 -14.120 1.00 98.31 178 LEU A N 1
ATOM 1402 C CA . LEU A 1 178 ? 2.762 -9.677 -14.844 1.00 98.31 178 LEU A CA 1
ATOM 1403 C C . LEU A 1 178 ? 2.315 -10.196 -16.214 1.00 98.31 178 LEU A C 1
ATOM 1405 O O . LEU A 1 178 ? 3.139 -10.483 -17.079 1.00 98.31 178 LEU A O 1
ATOM 1409 N N . ILE A 1 179 ? 1.005 -10.353 -16.400 1.00 98.12 179 ILE A N 1
ATOM 1410 C CA . ILE A 1 179 ? 0.411 -10.863 -17.640 1.00 98.12 179 ILE A CA 1
ATOM 1411 C C . ILE A 1 179 ? 0.193 -9.677 -18.586 1.00 98.12 179 ILE A C 1
A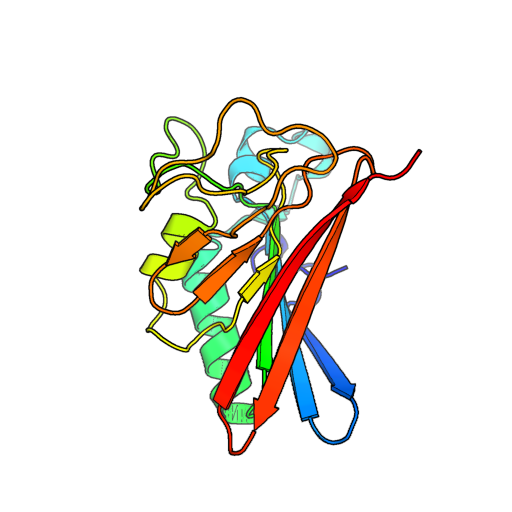TOM 1413 O O . ILE A 1 179 ? -0.620 -8.818 -18.243 1.00 98.12 179 ILE A O 1
ATOM 1417 N N . PRO A 1 180 ? 0.884 -9.592 -19.737 1.00 97.44 180 PRO A N 1
ATOM 1418 C CA . PRO A 1 180 ? 0.709 -8.478 -20.663 1.00 97.44 180 PRO A CA 1
ATOM 1419 C C . PRO A 1 180 ? -0.691 -8.483 -21.279 1.00 97.44 180 PRO A C 1
ATOM 1421 O O . PRO A 1 180 ? -1.220 -9.543 -21.623 1.00 97.44 180 PRO A O 1
ATOM 1424 N N . ILE A 1 181 ? -1.270 -7.294 -21.429 1.00 94.94 181 ILE A N 1
ATOM 1425 C CA . ILE A 1 181 ? -2.514 -7.078 -22.170 1.00 94.94 181 ILE A CA 1
ATOM 1426 C C . ILE A 1 181 ? -2.139 -6.495 -23.535 1.00 94.94 181 ILE A C 1
ATOM 1428 O O . ILE A 1 181 ? -1.561 -5.410 -23.603 1.00 94.94 181 ILE A O 1
ATOM 1432 N N . ASN A 1 182 ? -2.441 -7.246 -24.597 1.00 79.50 182 ASN A N 1
ATOM 1433 C CA . ASN A 1 182 ? -2.202 -6.875 -25.996 1.00 79.50 182 ASN A CA 1
ATOM 1434 C C . ASN A 1 182 ? -3.498 -6.442 -26.680 1.00 79.50 182 ASN A C 1
ATOM 1436 O O . ASN A 1 182 ? -4.547 -7.051 -26.363 1.00 79.50 182 ASN A O 1
#

Radius of gyration: 16.48 Å; chains: 1; bounding box: 34×48×44 Å

InterPro domains:
  IPR004843 Calcineurin-like, phosphoesterase domain [PF00149] (37-118)
  IPR006179 5'-Nucleotidase/apyrase [PR01607] (71-88)
  IPR006179 5'-Nucleotidase/apyrase [PR01607] (102-125)
  IPR006179 5'-Nucleotidase/apyrase [PR01607] (147-167)
  IPR006179 5'-Nucleotidase/apyrase [PTHR11575] (1-169)
  IPR029052 Metallo-dependent phosphatase-like [G3DSA:3.60.21.10] (1-182)
  IPR029052 Metallo-dependent phosphatase-like [SSF56300] (1-182)

Organism: NCBI:txid1481914

Sequence (182 aa):
MLSANIYDANTQQRKFQPYEIFERNGLKIAVVGLTTEDTAKIGNPEYIKGLEFRDPKPEAKKVLEKLEANEQPDITIALTHMGHYQDGNHGGNAPGDVALARYLPEGSLDMIIGGHSQEPVCMEGPNLVKKQFKPGDDCKPDQQNGTWIMQAYEWGKYVGRADYEYKNGELELKSYKLIPIN